Protein AF-A0A1H6D1M6-F1 (afdb_monomer_lite)

Secondary structure (DSSP, 8-state):
---SSPP----------SSSPP--SS-TTTTS----S------TTS--TTHHHHHHH-TTPPPHHHHHHHHHHH--TT-EEEES--TTSHHHHHHHHHT-EEEE--S-HHHHHHHHHHHHHHHSPPPB-TTT--BHHHHHHHHHHHHHHTPPPPPPS---SEEE--TTS--EEES--SHHHHHHHHHHHHHHHHHHHHHHHHHHHH-TT--BHHHHHHHHHHHTS-GGGPPPHHHHHHHHHHHHTS-HHHHHHHHHHHHHHTT----TT--PPBHHHHTT--

Sequence (282 aa):
MGSFYRSKHELVFVFKVGTAPHTNSFGLGDTGRYRTNVWDYAGISSIGSQRMDELTMHPTVKPTALVADAIKDCSKRGEIVLDIFGGSGTTLLASETCGRQARLLEYDPAYCDTIIARWEKLTGKHAVLAGTNARFEDVAEVMAEAERRGEPVPQPLPHPDDVIIEPGKRVRFTGPSNPEQAAEYETRCRFRDILIMQHVLDEKLLGEGASTGAMLAAWVLNNCLPQRMRLCETNILMRVLRHQSTSKRELLKLVHQAWRAVGIDKPRGWVFAPQTVVQKRL

Organism: NCBI:txid1036778

Foldseek 3Di:
DDDPDDDPDDDDDDDDDDDDDFQFQQPPDDRGDDDDNDDDDDALPDDDDVNPVVCVLDPGDDPLVVLLVVCNGGDDAAAEDEEADCQQNSNVLSCVVNNYHYDYHHDDVSSVVNNQVVNCVSPVDFDAQPPPRDTPVRLVVQQVVCVVVVHPRDDRADPFPDWDDDVPDDIDTHAGRGPVSVVVLVLLLLQLLLLLLLQLLQCVLVHPPQAFVSPVVSVVSLVVHGPVSHDDPVRSVVSNVVSNPPDNVVSLVVSQVSCVVSVHHDHRSDHGDGVVVVVVVD

Structure (mmCIF, N/CA/C/O backbone):
data_AF-A0A1H6D1M6-F1
#
_entry.id   AF-A0A1H6D1M6-F1
#
loop_
_atom_site.group_PDB
_atom_site.id
_atom_site.type_symbol
_atom_site.label_atom_id
_atom_site.label_alt_id
_atom_site.label_comp_id
_atom_site.label_asym_id
_atom_site.label_entity_id
_atom_site.label_seq_id
_atom_site.pdbx_PDB_ins_code
_atom_site.Cartn_x
_atom_site.Cartn_y
_atom_site.Cartn_z
_atom_site.occupancy
_atom_site.B_iso_or_equiv
_atom_site.auth_seq_id
_atom_site.auth_comp_id
_atom_site.auth_asym_id
_atom_site.auth_atom_id
_atom_site.pdbx_PDB_model_num
ATOM 1 N N . MET A 1 1 ? 22.032 0.218 28.746 1.00 44.75 1 MET A N 1
ATOM 2 C CA . MET A 1 1 ? 21.879 0.341 30.213 1.00 44.75 1 MET A CA 1
ATOM 3 C C . MET A 1 1 ? 20.401 0.198 30.537 1.00 44.75 1 MET A C 1
ATOM 5 O O . MET A 1 1 ? 19.614 0.894 29.912 1.00 44.75 1 MET A O 1
ATOM 9 N N . GLY A 1 2 ? 20.011 -0.731 31.413 1.00 65.00 2 GLY A N 1
ATOM 10 C CA . GLY A 1 2 ? 18.620 -0.848 31.875 1.00 65.00 2 GLY A CA 1
ATOM 11 C C . GLY A 1 2 ? 18.340 0.103 33.044 1.00 65.00 2 GLY A C 1
ATOM 12 O O . GLY A 1 2 ? 19.261 0.440 33.785 1.00 65.00 2 GLY A O 1
ATOM 13 N N . SER A 1 3 ? 17.092 0.547 33.201 1.00 73.44 3 SER A N 1
ATOM 14 C CA . SER A 1 3 ? 16.640 1.345 34.350 1.00 73.44 3 SER A CA 1
ATOM 15 C C . SER A 1 3 ? 16.561 0.511 35.636 1.00 73.44 3 SER A C 1
ATOM 17 O O . SER A 1 3 ? 16.387 -0.705 35.582 1.00 73.44 3 SER A O 1
ATOM 19 N N . PHE A 1 4 ? 16.645 1.173 36.800 1.00 84.06 4 PHE A N 1
ATOM 20 C CA . PHE A 1 4 ? 16.553 0.531 38.124 1.00 84.06 4 PHE A CA 1
ATOM 21 C C . PHE A 1 4 ? 15.208 -0.187 38.347 1.00 84.06 4 PHE A C 1
ATOM 23 O O . PHE A 1 4 ? 15.179 -1.313 38.838 1.00 84.06 4 PHE A O 1
ATOM 30 N N . TYR A 1 5 ? 14.097 0.423 37.919 1.00 86.06 5 TYR A N 1
ATOM 31 C CA . TYR A 1 5 ? 12.775 -0.209 37.906 1.00 86.06 5 TYR A CA 1
ATOM 32 C C . TYR A 1 5 ? 12.426 -0.732 36.513 1.00 86.06 5 TYR A C 1
ATOM 34 O O . TYR A 1 5 ? 12.715 -0.082 35.505 1.00 86.06 5 TYR A O 1
ATOM 42 N N . ARG A 1 6 ? 11.757 -1.888 36.455 1.00 82.12 6 ARG A N 1
ATOM 43 C CA . ARG A 1 6 ? 11.167 -2.405 35.214 1.00 82.12 6 ARG A CA 1
ATOM 44 C C . ARG A 1 6 ? 9.859 -1.673 34.929 1.00 82.12 6 ARG A C 1
ATOM 46 O O . ARG A 1 6 ? 9.018 -1.568 35.820 1.00 82.12 6 ARG A O 1
ATOM 53 N N . SER A 1 7 ? 9.672 -1.211 33.692 1.00 85.00 7 SER A N 1
ATOM 54 C CA . SER A 1 7 ? 8.369 -0.686 33.279 1.00 85.00 7 SER A CA 1
ATOM 55 C C . SER A 1 7 ? 7.320 -1.801 33.322 1.00 85.00 7 SER A C 1
ATOM 57 O O . SER A 1 7 ? 7.573 -2.913 32.856 1.00 85.00 7 SER A O 1
ATOM 59 N N . LYS A 1 8 ? 6.156 -1.500 33.903 1.00 87.12 8 LYS A N 1
ATOM 60 C CA . LYS A 1 8 ? 5.000 -2.409 34.013 1.00 87.12 8 LYS A CA 1
ATOM 61 C C . LYS A 1 8 ? 3.745 -1.826 33.349 1.00 87.12 8 LYS A C 1
ATOM 63 O O . LYS A 1 8 ? 2.664 -2.382 33.488 1.00 87.12 8 LYS A O 1
ATOM 68 N N . HIS A 1 9 ? 3.866 -0.683 32.684 1.00 88.12 9 HIS A N 1
ATOM 69 C CA . HIS A 1 9 ? 2.736 0.001 32.074 1.00 88.12 9 HIS A CA 1
ATOM 70 C C . HIS A 1 9 ? 3.118 0.556 30.708 1.00 88.12 9 HIS A C 1
ATOM 72 O O . HIS A 1 9 ? 4.282 0.845 30.426 1.00 88.12 9 HIS A O 1
ATOM 78 N N . GLU A 1 10 ? 2.095 0.739 29.889 1.00 89.94 10 GLU A N 1
ATOM 79 C CA . GLU A 1 10 ? 2.136 1.515 28.661 1.00 89.94 10 GLU A CA 1
ATOM 80 C C . GLU A 1 10 ? 0.964 2.496 28.694 1.00 89.94 10 GLU A C 1
ATOM 82 O O . GLU A 1 10 ? -0.072 2.215 29.300 1.00 89.94 10 GLU A O 1
ATOM 87 N N . LEU A 1 11 ? 1.135 3.660 28.072 1.00 92.81 11 LEU A N 1
ATOM 88 C CA . LEU A 1 11 ? 0.103 4.690 28.033 1.00 92.81 11 LEU A CA 1
ATOM 89 C C . LEU A 1 11 ? -0.722 4.562 26.753 1.00 92.81 11 LEU A C 1
ATOM 91 O O . LEU A 1 11 ? -0.174 4.365 25.669 1.00 92.81 11 LEU A O 1
ATOM 95 N N . VAL A 1 12 ? -2.037 4.734 26.882 1.00 91.56 12 VAL A N 1
ATOM 96 C CA . VAL A 1 12 ? -2.972 4.829 25.757 1.00 91.56 12 VAL A CA 1
ATOM 97 C C . VAL A 1 12 ? -3.644 6.192 25.821 1.00 91.56 12 VAL A C 1
ATOM 99 O O . VAL A 1 12 ? -4.278 6.534 26.818 1.00 91.56 12 VAL A O 1
ATOM 102 N N . PHE A 1 13 ? -3.508 6.973 24.753 1.00 92.69 13 PHE A N 1
ATOM 103 C CA . PHE A 1 13 ? -4.145 8.280 24.642 1.00 92.69 13 PHE A CA 1
ATOM 104 C C . PHE A 1 13 ? -5.449 8.157 23.854 1.00 92.69 13 PHE A C 1
ATOM 106 O O . PHE A 1 13 ? -5.461 7.633 22.741 1.00 92.69 13 PHE A O 1
ATOM 113 N N . VAL A 1 14 ? -6.548 8.647 24.430 1.00 90.06 14 VAL A N 1
ATOM 114 C CA . VAL A 1 14 ? -7.885 8.583 23.828 1.00 90.06 14 VAL A CA 1
ATOM 115 C C . VAL A 1 14 ? -8.321 9.987 23.434 1.00 90.06 14 VAL A C 1
ATOM 117 O O . VAL A 1 14 ? -8.446 10.867 24.284 1.00 90.06 14 VAL A O 1
ATOM 120 N N . PHE A 1 15 ? -8.577 10.188 22.144 1.00 90.88 15 PHE A N 1
ATOM 121 C CA . PHE A 1 15 ? -8.997 11.470 21.584 1.00 90.88 15 PHE A CA 1
ATOM 122 C C . PHE A 1 15 ? -10.365 11.357 20.919 1.00 90.88 15 PHE A C 1
ATOM 124 O O . PHE A 1 15 ? -10.761 10.292 20.443 1.00 90.88 15 PHE A O 1
ATOM 131 N N . LYS A 1 16 ? -11.078 12.483 20.846 1.00 89.94 16 LYS A N 1
ATOM 132 C CA . LYS A 1 16 ? -12.324 12.615 20.096 1.00 89.94 16 LYS A CA 1
ATOM 133 C C . LYS A 1 16 ? -12.183 13.731 19.068 1.00 89.94 16 LYS A C 1
ATOM 135 O O . LYS A 1 16 ? -11.740 14.828 19.393 1.00 89.94 16 LYS A O 1
ATOM 140 N N . VAL A 1 17 ? -12.648 13.461 17.853 1.00 90.31 17 VAL A N 1
ATOM 141 C CA . VAL A 1 17 ? -12.824 14.475 16.811 1.00 90.31 17 VAL A CA 1
ATOM 142 C C . VAL A 1 17 ? -14.266 14.997 16.831 1.00 90.31 17 VAL A C 1
ATOM 144 O O . VAL A 1 17 ? -15.221 14.219 16.915 1.00 90.31 17 VAL A O 1
ATOM 147 N N . GLY A 1 18 ? -14.425 16.320 16.740 1.00 91.44 18 GLY A N 1
ATOM 148 C CA . GLY A 1 18 ? -15.724 17.001 16.683 1.00 91.44 18 GLY A CA 1
ATOM 149 C C . GLY A 1 18 ? -16.396 17.222 18.045 1.00 91.44 18 GLY A C 1
ATOM 150 O O . GLY A 1 18 ? -15.854 16.884 19.093 1.00 91.44 18 GLY A O 1
ATOM 151 N N . THR A 1 19 ? -17.602 17.794 18.021 1.00 92.31 19 THR A N 1
ATOM 152 C CA . THR A 1 19 ? -18.310 18.308 19.214 1.00 92.31 19 THR A CA 1
ATOM 153 C C . THR A 1 19 ? -19.490 17.452 19.685 1.00 92.31 19 THR A C 1
ATOM 155 O O . THR A 1 19 ? -20.089 17.756 20.711 1.00 92.31 19 THR A O 1
ATOM 158 N N . ALA A 1 20 ? -19.844 16.381 18.964 1.00 89.75 20 ALA A N 1
ATOM 159 C CA . ALA A 1 20 ? -20.936 15.484 19.360 1.00 89.75 20 ALA A CA 1
ATOM 160 C C . ALA A 1 20 ? -20.672 14.824 20.735 1.00 89.75 20 ALA A C 1
ATOM 162 O O . ALA A 1 20 ? -19.521 14.740 21.152 1.00 89.75 20 ALA A O 1
ATOM 163 N N . PRO A 1 21 ? -21.671 14.266 21.434 1.00 86.94 21 PRO A N 1
ATOM 164 C CA . PRO A 1 21 ? -21.416 13.492 22.650 1.00 86.94 21 PRO A CA 1
ATOM 165 C C . PRO A 1 21 ? -20.418 12.339 22.431 1.00 86.94 21 PRO A C 1
ATOM 167 O O . PRO A 1 21 ? -20.202 11.874 21.303 1.00 86.94 21 PRO A O 1
ATOM 170 N N . HIS A 1 22 ? -19.767 11.886 23.503 1.00 84.88 22 HIS A N 1
ATOM 171 C CA . HIS A 1 22 ? -18.935 10.685 23.446 1.00 84.88 22 HIS A CA 1
ATOM 172 C C . HIS A 1 22 ? -19.814 9.454 23.231 1.00 84.88 22 HIS A C 1
ATOM 174 O O . HIS A 1 22 ? -20.842 9.295 23.890 1.00 84.88 22 HIS A O 1
ATOM 180 N N . THR A 1 23 ? -19.384 8.557 22.347 1.00 82.44 23 THR A N 1
ATOM 181 C CA . THR A 1 23 ? -19.923 7.199 22.335 1.00 82.44 23 THR A CA 1
ATOM 182 C C . THR A 1 23 ? -19.447 6.513 23.609 1.00 82.44 23 THR A C 1
ATOM 184 O O . THR A 1 23 ? -18.250 6.304 23.784 1.00 82.44 23 THR A O 1
ATOM 187 N N . ASN A 1 24 ? -20.380 6.204 24.503 1.00 77.88 24 ASN A N 1
ATOM 188 C CA . ASN A 1 24 ? -20.141 5.386 25.682 1.00 77.88 24 ASN A CA 1
ATOM 189 C C . ASN A 1 24 ? -21.124 4.219 25.634 1.00 77.88 24 ASN A C 1
ATOM 191 O O . ASN A 1 24 ? -22.326 4.399 25.821 1.00 77.88 24 ASN A O 1
ATOM 195 N N . SER A 1 25 ? -20.611 3.033 25.332 1.00 75.75 25 SER A N 1
ATOM 196 C CA . SER A 1 25 ? -21.414 1.814 25.212 1.00 75.75 25 SER A CA 1
ATOM 197 C C . SER A 1 25 ? -21.452 0.974 26.492 1.00 75.75 25 SER A C 1
ATOM 199 O O . SER A 1 25 ? -22.204 0.001 26.550 1.00 75.75 25 SER A O 1
ATOM 201 N N . PHE A 1 26 ? -20.630 1.303 27.493 1.00 70.19 26 PHE A N 1
ATOM 202 C CA . PHE A 1 26 ? -20.523 0.532 28.730 1.00 70.19 26 PHE A CA 1
ATOM 203 C C . PHE A 1 26 ? -21.374 1.101 29.862 1.00 70.19 26 PHE A C 1
ATOM 205 O O . PHE A 1 26 ? -21.613 0.362 30.807 1.00 70.19 26 PHE A O 1
ATOM 212 N N . GLY A 1 27 ? -21.842 2.353 29.762 1.00 60.41 27 GLY A N 1
ATOM 213 C CA . GLY A 1 27 ? -22.831 2.950 30.666 1.00 60.41 27 GLY A CA 1
ATOM 214 C C . GLY A 1 27 ? -22.389 2.929 32.129 1.00 60.41 27 GLY A C 1
ATOM 215 O O . GLY A 1 27 ? -22.849 2.096 32.899 1.00 60.41 27 GLY A O 1
ATOM 216 N N . LEU A 1 28 ? -21.476 3.824 32.518 1.00 56.06 28 LEU A N 1
ATOM 217 C CA . LEU A 1 28 ? -20.949 3.881 33.887 1.00 56.06 28 LEU A CA 1
ATOM 218 C C . LEU A 1 28 ? -22.104 4.072 34.902 1.00 56.06 28 LEU A C 1
ATOM 220 O O . LEU A 1 28 ? -22.778 5.099 34.850 1.00 56.06 28 LEU A O 1
ATOM 224 N N . GLY A 1 29 ? -22.343 3.097 35.790 1.00 60.56 29 GLY A N 1
ATOM 225 C CA . GLY A 1 29 ? -23.460 3.114 36.750 1.00 60.56 29 GLY A CA 1
ATOM 226 C C . GLY A 1 29 ? -24.224 1.784 36.834 1.00 60.56 29 GLY A C 1
ATOM 227 O O . GLY A 1 29 ? -23.618 0.734 37.029 1.00 60.56 29 GLY A O 1
ATOM 228 N N . ASP A 1 30 ? -25.551 1.842 36.682 1.00 51.62 30 ASP A N 1
ATOM 229 C CA . ASP A 1 30 ? -26.524 0.864 37.210 1.00 51.62 30 ASP A CA 1
ATOM 230 C C . ASP A 1 30 ? -26.449 -0.578 36.662 1.00 51.62 30 ASP A C 1
ATOM 232 O O . ASP A 1 30 ? -26.813 -1.517 37.365 1.00 51.62 30 ASP A O 1
ATOM 236 N N . THR A 1 31 ? -25.991 -0.791 35.422 1.00 56.56 31 THR A N 1
ATOM 237 C CA . THR A 1 31 ? -25.869 -2.135 34.790 1.00 56.56 31 THR A CA 1
ATOM 238 C C . THR A 1 31 ? -24.612 -2.287 33.924 1.00 56.56 31 THR A C 1
ATOM 240 O O . THR A 1 31 ? -24.451 -3.260 33.182 1.00 56.56 31 THR A O 1
ATOM 243 N N . GLY A 1 32 ? -23.723 -1.296 33.989 1.00 60.12 32 GLY A N 1
ATOM 244 C CA . GLY A 1 32 ? -22.581 -1.169 33.099 1.00 60.12 32 GLY A CA 1
ATOM 245 C C . GLY A 1 32 ? -21.370 -1.999 33.493 1.00 60.12 32 GLY A C 1
ATOM 246 O O . GLY A 1 32 ? -21.250 -2.492 34.613 1.00 60.12 32 GLY A O 1
ATOM 247 N N . ARG A 1 33 ? -20.407 -2.115 32.573 1.00 68.31 33 ARG A N 1
ATOM 248 C CA . ARG A 1 33 ? -19.104 -2.701 32.918 1.00 68.31 33 ARG A CA 1
ATOM 249 C C . ARG A 1 33 ? -18.315 -1.705 33.759 1.00 68.31 33 ARG A C 1
ATOM 251 O O . ARG A 1 33 ? -18.180 -0.543 33.378 1.00 68.31 33 ARG A O 1
ATOM 258 N N . TYR A 1 34 ? -17.739 -2.178 34.861 1.00 72.50 34 TYR A N 1
ATOM 259 C CA . TYR A 1 34 ? -16.778 -1.397 35.632 1.00 72.50 34 TYR A CA 1
ATOM 260 C C . TYR A 1 34 ? -15.539 -1.123 34.769 1.00 72.50 34 TYR A C 1
ATOM 262 O O . TYR A 1 34 ? -14.820 -2.046 34.381 1.00 72.50 34 TYR A O 1
ATOM 270 N N . ARG A 1 35 ? -15.318 0.148 34.425 1.00 82.44 35 ARG A N 1
ATOM 271 C CA . ARG A 1 35 ? -14.182 0.610 33.620 1.00 82.44 35 ARG A CA 1
ATOM 272 C C . ARG A 1 35 ? -13.519 1.789 34.317 1.00 82.44 35 ARG A C 1
ATOM 274 O O . ARG A 1 35 ? -14.191 2.722 34.746 1.00 82.44 35 ARG A O 1
ATOM 281 N N . THR A 1 36 ? -12.197 1.735 34.418 1.00 84.81 36 THR A N 1
ATOM 282 C CA . THR A 1 36 ? -11.355 2.789 34.995 1.00 84.81 36 THR A CA 1
ATOM 283 C C . THR A 1 36 ? -10.345 3.261 33.945 1.00 84.81 36 THR A C 1
ATOM 285 O O . THR A 1 36 ? -10.310 2.745 32.828 1.00 84.81 36 THR A O 1
ATOM 288 N N . ASN A 1 37 ? -9.518 4.249 34.282 1.00 88.94 37 ASN A N 1
ATOM 289 C CA . ASN A 1 37 ? -8.399 4.698 33.447 1.00 88.94 37 ASN A CA 1
ATOM 290 C C . ASN A 1 37 ? -7.115 3.863 33.640 1.00 88.94 37 ASN A C 1
ATOM 292 O O . ASN A 1 37 ? -6.087 4.199 33.060 1.00 88.94 37 ASN A O 1
ATOM 296 N N . VAL A 1 38 ? -7.166 2.790 34.440 1.00 91.12 38 VAL A N 1
ATOM 297 C CA . VAL A 1 38 ? -6.065 1.837 34.635 1.00 91.12 38 VAL A CA 1
ATOM 298 C C . VAL A 1 38 ? -6.554 0.458 34.216 1.00 91.12 38 VAL A C 1
ATOM 300 O O . VAL A 1 38 ? -7.473 -0.099 34.811 1.00 91.12 38 VAL A O 1
ATOM 303 N N . TRP A 1 39 ? -5.976 -0.071 33.144 1.00 88.19 39 TRP A N 1
ATOM 304 C CA . TRP A 1 39 ? -6.404 -1.327 32.535 1.00 88.19 39 TRP A CA 1
ATOM 305 C C . TRP A 1 39 ? -5.389 -2.425 32.826 1.00 88.19 39 TRP A C 1
ATOM 307 O O . TRP A 1 39 ? -4.314 -2.455 32.230 1.00 88.19 39 TRP A O 1
ATOM 317 N N . ASP A 1 40 ? -5.750 -3.347 33.715 1.00 88.12 40 ASP A N 1
ATOM 318 C CA . ASP A 1 40 ? -4.909 -4.491 34.055 1.00 88.12 40 ASP A CA 1
ATOM 319 C C . ASP A 1 40 ? -5.168 -5.661 33.099 1.00 88.12 40 ASP A C 1
ATOM 321 O O . ASP A 1 40 ? -6.149 -6.392 33.220 1.00 88.12 40 ASP A O 1
ATOM 325 N N . TYR A 1 41 ? -4.255 -5.849 32.145 1.00 84.56 41 TYR A N 1
ATOM 326 C CA . TYR A 1 41 ? -4.226 -7.009 31.254 1.00 84.56 41 TYR A CA 1
ATOM 327 C C . TYR A 1 41 ? -2.860 -7.687 31.339 1.00 84.56 41 TYR A C 1
ATOM 329 O O . TYR A 1 41 ? -1.824 -7.028 31.455 1.00 84.56 41 TYR A O 1
ATOM 337 N N . ALA A 1 42 ? -2.843 -9.017 31.259 1.00 75.56 42 ALA A N 1
ATOM 338 C CA . ALA A 1 42 ? -1.596 -9.763 31.192 1.00 75.56 42 ALA A CA 1
ATOM 339 C C . ALA A 1 42 ? -0.858 -9.426 29.885 1.00 75.56 42 ALA A C 1
ATOM 341 O O . ALA A 1 42 ? -1.405 -9.580 28.793 1.00 75.56 42 ALA A O 1
ATOM 342 N N . GLY A 1 43 ? 0.393 -8.973 29.988 1.00 64.00 43 GLY A N 1
ATOM 343 C CA . GLY A 1 43 ? 1.273 -8.860 28.825 1.00 64.00 43 GLY A CA 1
ATOM 344 C C . GLY A 1 43 ? 1.671 -10.246 28.308 1.00 64.00 43 GLY A C 1
ATOM 345 O O . GLY A 1 43 ? 1.697 -11.210 29.070 1.00 64.00 43 GLY A O 1
ATOM 346 N N . ILE A 1 44 ? 2.052 -10.357 27.036 1.00 56.53 44 ILE A N 1
ATOM 347 C CA . ILE A 1 44 ? 2.450 -11.640 26.411 1.00 56.53 44 ILE A CA 1
ATOM 348 C C . ILE A 1 44 ? 3.734 -12.233 27.015 1.00 56.53 44 ILE A C 1
ATOM 350 O O . ILE A 1 44 ? 4.010 -13.427 26.913 1.00 56.53 44 ILE A O 1
ATOM 354 N N . SER A 1 45 ? 4.511 -11.423 27.735 1.00 49.19 45 SER A N 1
ATOM 355 C CA . SER A 1 45 ? 5.651 -11.894 28.521 1.00 49.19 45 SER A CA 1
ATOM 356 C C . SER A 1 45 ? 5.258 -12.725 29.756 1.00 49.19 45 SER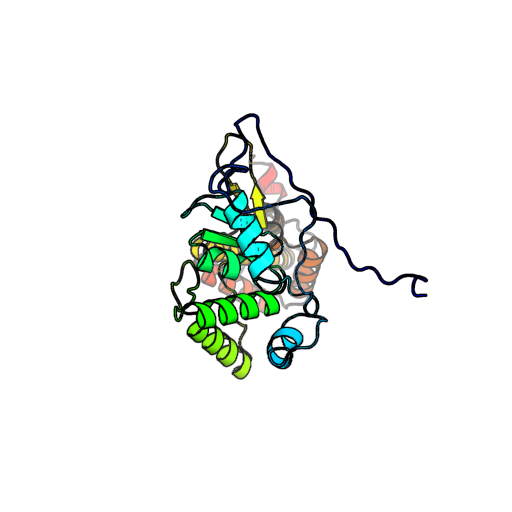 A C 1
ATOM 358 O O . SER A 1 45 ? 6.133 -13.389 30.319 1.00 49.19 45 SER A O 1
ATOM 360 N N . SER A 1 46 ? 3.975 -12.768 30.138 1.00 43.66 46 SER A N 1
ATOM 361 C CA . SER A 1 46 ? 3.437 -13.573 31.248 1.00 43.66 46 SER A CA 1
ATOM 362 C C . SER A 1 46 ? 3.375 -15.061 30.861 1.00 43.66 46 SER A C 1
ATOM 364 O O . SER A 1 46 ? 3.034 -15.413 29.738 1.00 43.66 46 SER A O 1
ATOM 366 N N . ILE A 1 47 ? 3.788 -15.956 31.756 1.00 39.94 47 ILE A N 1
ATOM 367 C CA . ILE A 1 47 ? 4.042 -17.381 31.474 1.00 39.94 47 ILE A CA 1
ATOM 368 C C . ILE A 1 47 ? 2.719 -18.146 31.239 1.00 39.94 47 ILE A C 1
ATOM 370 O O . ILE A 1 47 ? 1.885 -18.200 32.136 1.00 39.94 47 ILE A O 1
ATOM 374 N N . GLY A 1 48 ? 2.542 -18.761 30.059 1.00 46.97 48 GLY A N 1
ATOM 375 C CA . GLY A 1 48 ? 1.392 -19.611 29.706 1.00 46.97 48 GLY A CA 1
ATOM 376 C C . GLY A 1 48 ? 1.643 -20.438 28.432 1.00 46.97 48 GLY A C 1
ATOM 377 O O . GLY A 1 48 ? 2.416 -20.025 27.571 1.00 46.97 48 GLY A O 1
ATOM 378 N N . SER A 1 49 ? 1.033 -21.624 28.323 1.00 44.66 49 SER A N 1
ATOM 379 C CA . SER A 1 49 ? 1.347 -22.684 27.339 1.00 44.66 49 SER A CA 1
ATOM 380 C C . SER A 1 49 ? 0.973 -22.393 25.876 1.00 44.66 49 SER A C 1
ATOM 382 O O . SER A 1 49 ? 1.394 -23.133 24.994 1.00 44.66 49 SER A O 1
ATOM 384 N N . GLN A 1 50 ? 0.250 -21.305 25.594 1.00 50.75 50 GLN A N 1
ATOM 385 C CA . GLN A 1 50 ? -0.103 -20.856 24.232 1.00 50.75 50 GLN A CA 1
ATOM 386 C C . GLN A 1 50 ? 1.006 -20.009 23.559 1.00 50.75 50 GLN A C 1
ATOM 388 O O . GLN A 1 50 ? 0.840 -19.525 22.444 1.00 50.75 50 GLN A O 1
ATOM 393 N N . ARG A 1 51 ? 2.156 -19.844 24.236 1.00 50.06 51 ARG A N 1
ATOM 394 C CA . ARG A 1 51 ? 3.244 -18.908 23.896 1.00 50.06 51 ARG A CA 1
ATOM 395 C C . ARG A 1 51 ? 3.945 -19.143 22.561 1.00 50.06 51 ARG A C 1
ATOM 397 O O . ARG A 1 51 ? 4.378 -18.164 21.964 1.00 50.06 51 ARG A O 1
ATOM 404 N N . MET A 1 52 ? 4.196 -20.397 22.176 1.00 46.41 52 MET A N 1
ATOM 405 C CA . MET A 1 52 ? 5.220 -20.655 21.155 1.00 46.41 52 MET A CA 1
ATOM 406 C C . MET A 1 52 ? 4.782 -20.107 19.798 1.00 46.41 52 MET A C 1
ATOM 408 O O . MET A 1 52 ? 5.533 -19.343 19.208 1.00 46.41 52 MET A O 1
ATOM 412 N N . ASP A 1 53 ? 3.535 -20.376 19.404 1.00 52.78 53 ASP A N 1
ATOM 413 C CA . ASP A 1 53 ? 2.978 -19.929 18.126 1.00 52.78 53 ASP A CA 1
ATOM 414 C C . ASP A 1 53 ? 2.831 -18.395 18.062 1.00 52.78 53 ASP A C 1
ATOM 416 O O . ASP A 1 53 ? 3.191 -17.775 17.061 1.00 52.78 53 ASP A O 1
ATOM 420 N N . GLU A 1 54 ? 2.349 -17.753 19.136 1.00 49.38 54 GLU A N 1
ATOM 421 C CA . GLU A 1 54 ? 2.091 -16.302 19.172 1.00 49.38 54 GLU A CA 1
ATOM 422 C C . GLU A 1 54 ? 3.368 -15.448 19.222 1.00 49.38 54 GLU A C 1
ATOM 424 O O . GLU A 1 54 ? 3.402 -14.364 18.637 1.00 49.38 54 GLU A O 1
ATOM 429 N N . LEU A 1 55 ? 4.433 -15.935 19.872 1.00 49.69 55 LEU A N 1
ATOM 430 C CA . LEU A 1 55 ? 5.728 -15.243 19.934 1.00 49.69 55 LEU A CA 1
ATOM 431 C C . LEU A 1 55 ? 6.564 -15.403 18.669 1.00 49.69 55 LEU A C 1
ATOM 433 O O . LEU A 1 55 ? 7.320 -14.488 18.346 1.00 49.69 55 LEU A O 1
ATOM 437 N N . THR A 1 56 ? 6.442 -16.525 17.952 1.00 50.84 56 THR A N 1
ATOM 438 C CA . THR A 1 56 ? 7.105 -16.687 16.649 1.00 50.84 56 THR A CA 1
ATOM 439 C C . THR A 1 56 ? 6.537 -15.763 15.574 1.00 50.84 56 THR A C 1
ATOM 441 O O . THR A 1 56 ? 7.237 -15.484 14.609 1.00 50.84 56 THR A O 1
ATOM 444 N N . MET A 1 57 ? 5.305 -15.260 15.737 1.00 54.81 57 MET A N 1
ATOM 445 C CA . MET A 1 57 ? 4.624 -14.445 14.723 1.00 54.81 57 MET A CA 1
ATOM 446 C C . MET A 1 57 ? 4.898 -12.932 14.823 1.00 54.81 57 MET A C 1
ATOM 448 O O . MET A 1 57 ? 4.962 -12.276 13.790 1.00 54.81 57 MET A O 1
ATOM 452 N N . HIS A 1 58 ? 5.058 -12.344 16.019 1.00 46.78 58 HIS A N 1
ATOM 453 C CA . HIS A 1 58 ? 5.510 -10.947 16.168 1.00 46.78 58 HIS A CA 1
ATOM 454 C C . HIS A 1 58 ? 6.006 -10.663 17.602 1.00 46.78 58 HIS A C 1
ATOM 456 O O . HIS A 1 58 ? 5.322 -10.994 18.572 1.00 46.78 58 HIS A O 1
ATOM 462 N N . PRO A 1 59 ? 7.123 -9.936 17.789 1.00 45.06 59 PRO A N 1
ATOM 463 C CA . PRO A 1 59 ? 7.704 -9.663 19.112 1.00 45.06 59 PRO A CA 1
ATOM 464 C C . PRO A 1 59 ? 6.880 -8.764 20.066 1.00 45.06 59 PRO A C 1
ATOM 466 O O . PRO A 1 59 ? 7.266 -8.605 21.222 1.00 45.06 59 PRO A O 1
ATOM 469 N N . THR A 1 60 ? 5.757 -8.166 19.639 1.00 52.06 60 THR A N 1
ATOM 470 C CA . THR A 1 60 ? 4.994 -7.161 20.416 1.00 52.06 60 THR A CA 1
ATOM 471 C C . THR A 1 60 ? 3.484 -7.235 20.155 1.00 52.06 60 THR A C 1
ATOM 473 O O . THR A 1 60 ? 2.830 -6.212 19.940 1.00 52.06 60 THR A O 1
ATOM 476 N N . VAL A 1 61 ? 2.901 -8.436 20.129 1.00 58.72 61 VAL A N 1
ATOM 477 C CA . VAL A 1 61 ? 1.443 -8.572 19.967 1.00 58.72 61 VAL A CA 1
ATOM 478 C C . VAL A 1 61 ? 0.736 -7.927 21.177 1.00 58.72 61 VAL A C 1
ATOM 480 O O . VAL A 1 61 ? 1.133 -8.115 22.329 1.00 58.72 61 VAL A O 1
ATOM 483 N N . LYS A 1 62 ? -0.288 -7.102 20.938 1.00 69.38 62 LYS A N 1
ATOM 484 C CA . LYS A 1 62 ? -1.131 -6.573 22.022 1.00 69.38 62 LYS A CA 1
ATOM 485 C C . LYS A 1 62 ? -2.174 -7.631 22.394 1.00 69.38 62 LYS A C 1
ATOM 487 O O . LYS A 1 62 ? -2.662 -8.320 21.501 1.00 69.38 62 LYS A O 1
ATOM 492 N N . PRO A 1 63 ? -2.566 -7.768 23.672 1.00 80.31 63 PRO A N 1
ATOM 493 C CA . PRO A 1 63 ? -3.630 -8.697 24.039 1.00 80.31 63 PRO A CA 1
ATOM 494 C C . PRO A 1 63 ? -4.926 -8.370 23.280 1.00 80.31 63 PRO A C 1
ATOM 496 O O . PRO A 1 63 ? -5.473 -7.276 23.425 1.00 80.31 63 PRO A O 1
ATOM 499 N N . THR A 1 64 ? -5.449 -9.312 22.489 1.00 86.50 64 THR A N 1
ATOM 500 C CA . THR A 1 64 ? -6.653 -9.087 21.664 1.00 86.50 64 THR A CA 1
ATOM 501 C C . THR A 1 64 ? -7.867 -8.697 22.508 1.00 86.50 64 THR A C 1
ATOM 503 O O . THR A 1 64 ? -8.661 -7.862 22.085 1.00 86.50 64 THR A O 1
ATOM 506 N N . ALA A 1 65 ? -7.979 -9.227 23.731 1.00 87.25 65 ALA A N 1
ATOM 507 C CA . ALA A 1 65 ? -9.038 -8.866 24.674 1.00 87.25 65 ALA A CA 1
ATOM 508 C C . ALA A 1 65 ? -9.008 -7.378 25.073 1.00 87.25 65 ALA A C 1
ATOM 510 O O . ALA A 1 65 ? -10.060 -6.743 25.107 1.00 87.25 65 ALA A O 1
ATOM 511 N N . LEU A 1 66 ? -7.817 -6.806 25.299 1.00 90.38 66 LEU A N 1
ATOM 512 C CA . LEU A 1 66 ? -7.657 -5.380 25.612 1.00 90.38 66 LEU A CA 1
ATOM 513 C C . LEU A 1 66 ? -8.183 -4.517 24.464 1.00 90.38 66 LEU A C 1
ATOM 515 O O . LEU A 1 66 ? -8.964 -3.591 24.683 1.00 90.38 66 LEU A O 1
ATOM 519 N N . VAL A 1 67 ? -7.790 -4.848 23.232 1.00 92.69 67 VAL A N 1
ATOM 520 C CA . VAL A 1 67 ? -8.214 -4.108 22.035 1.00 92.69 67 VAL A CA 1
ATOM 521 C C . VAL A 1 67 ? -9.716 -4.282 21.791 1.00 92.69 67 VAL A C 1
ATOM 523 O O . VAL A 1 67 ? -10.409 -3.317 21.479 1.00 92.69 67 VAL A O 1
ATOM 526 N N . ALA A 1 68 ? -10.251 -5.486 21.999 1.00 91.94 68 ALA A N 1
ATOM 527 C CA . ALA A 1 68 ? -11.677 -5.772 21.878 1.00 91.94 68 ALA A CA 1
ATOM 528 C C . ALA A 1 68 ? -12.516 -4.960 22.874 1.00 91.94 68 ALA A C 1
ATOM 530 O O . ALA A 1 68 ? -13.567 -4.430 22.508 1.00 91.94 68 ALA A O 1
ATOM 531 N N . ASP A 1 69 ? -12.071 -4.846 24.126 1.00 90.06 69 ASP A N 1
ATOM 532 C CA . ASP A 1 69 ? -12.746 -4.026 25.132 1.00 90.06 69 ASP A CA 1
ATOM 533 C C . ASP A 1 69 ? -12.694 -2.540 24.774 1.00 90.06 69 ASP A C 1
ATOM 535 O O . ASP A 1 69 ? -13.742 -1.898 24.767 1.00 90.06 69 ASP A O 1
ATOM 539 N N . ALA A 1 70 ? -11.537 -2.032 24.343 1.00 92.06 70 ALA A N 1
ATOM 540 C CA . ALA A 1 70 ? -11.407 -0.655 23.868 1.00 92.06 70 ALA A CA 1
ATOM 541 C C . ALA A 1 70 ? -12.345 -0.348 22.684 1.00 92.06 70 ALA A C 1
ATOM 543 O O . ALA A 1 70 ? -13.059 0.653 22.708 1.00 92.06 70 ALA A O 1
ATOM 544 N N . ILE A 1 71 ? -12.408 -1.232 21.679 1.00 93.50 71 ILE A N 1
ATOM 545 C CA . ILE A 1 71 ? -13.332 -1.105 20.538 1.00 93.50 71 ILE A CA 1
ATOM 546 C C . ILE A 1 71 ? -14.779 -1.103 21.022 1.00 93.50 71 ILE A C 1
ATOM 548 O O . ILE A 1 71 ? -15.585 -0.287 20.568 1.00 93.50 71 ILE A O 1
ATOM 552 N N . LYS A 1 72 ? -15.136 -2.023 21.926 1.00 90.25 72 LYS A N 1
ATOM 553 C CA . LYS A 1 72 ? -16.497 -2.104 22.459 1.00 90.25 72 LYS A CA 1
ATOM 554 C C . LYS A 1 72 ? -16.879 -0.799 23.136 1.00 90.25 72 LYS A C 1
ATOM 556 O O . LYS A 1 72 ? -17.995 -0.369 22.877 1.00 90.25 72 LYS A O 1
ATOM 561 N N . ASP A 1 73 ? -15.991 -0.178 23.909 1.00 89.44 73 ASP A N 1
ATOM 562 C CA . ASP A 1 73 ? -16.266 1.028 24.701 1.00 89.44 73 ASP A CA 1
ATOM 563 C C . ASP A 1 73 ? -16.664 2.249 23.849 1.00 89.44 73 ASP A C 1
ATOM 565 O O . ASP A 1 73 ? -17.529 3.026 24.261 1.00 89.44 73 ASP A O 1
ATOM 569 N N . CYS A 1 74 ? -16.077 2.400 22.655 1.00 89.12 74 CYS A N 1
ATOM 570 C CA . CYS A 1 74 ? -16.201 3.613 21.836 1.00 89.12 74 CYS A CA 1
ATOM 571 C C . CYS A 1 74 ? -16.864 3.427 20.458 1.00 89.12 74 CYS A C 1
ATOM 573 O O . CYS A 1 74 ? -16.991 4.404 19.720 1.00 89.12 74 CYS A O 1
ATOM 575 N N . SER A 1 75 ? -17.324 2.219 20.112 1.00 92.06 75 SER A N 1
ATOM 576 C CA . SER A 1 75 ? -17.993 1.930 18.829 1.00 92.06 75 SER A CA 1
ATOM 577 C C . SER A 1 75 ? -19.247 1.070 18.992 1.00 92.06 75 SER A C 1
ATOM 579 O O . SER A 1 75 ? -19.439 0.398 20.010 1.00 92.06 75 SER A O 1
ATOM 581 N N . LYS A 1 76 ? -20.086 1.016 17.959 1.00 91.62 76 LYS A N 1
ATOM 582 C CA . LYS A 1 76 ? -21.259 0.135 17.844 1.00 91.62 76 LYS A CA 1
ATOM 583 C C . LYS A 1 76 ? -20.995 -1.016 16.870 1.00 91.62 76 LYS A C 1
ATOM 585 O O . LYS A 1 76 ? -20.049 -1.000 16.089 1.00 91.62 76 LYS A O 1
ATOM 590 N N . ARG A 1 77 ? -21.829 -2.061 16.931 1.00 93.31 77 ARG A N 1
ATOM 591 C CA . ARG A 1 77 ? -21.771 -3.168 15.957 1.00 93.31 77 ARG A CA 1
ATOM 592 C C . ARG A 1 77 ? -21.948 -2.631 14.535 1.00 93.31 77 ARG A C 1
ATOM 594 O O . ARG A 1 77 ? -22.760 -1.739 14.317 1.00 93.31 77 ARG A O 1
ATOM 601 N N . GLY A 1 78 ? -21.200 -3.197 13.593 1.00 95.12 78 GLY A N 1
ATOM 602 C CA . GLY A 1 78 ? -21.200 -2.791 12.187 1.00 95.12 78 GLY A CA 1
ATOM 603 C C . GLY A 1 78 ? -20.408 -1.516 11.875 1.00 95.12 78 GLY A C 1
ATOM 604 O O . GLY A 1 78 ? -20.174 -1.252 10.701 1.00 95.12 78 GLY A O 1
ATOM 605 N N . GLU A 1 79 ? -19.960 -0.749 12.876 1.00 95.62 79 GLU A N 1
ATOM 606 C CA . GLU A 1 79 ? -19.109 0.422 12.635 1.00 95.62 79 GLU A CA 1
ATOM 607 C C . GLU A 1 79 ? -17.691 0.021 12.208 1.00 95.62 79 GLU A C 1
ATOM 609 O O . GLU A 1 79 ? -17.238 -1.110 12.430 1.00 95.62 79 GLU A O 1
ATOM 614 N N . ILE A 1 80 ? -16.998 0.973 11.579 1.00 96.69 80 ILE A N 1
ATOM 615 C CA . ILE A 1 80 ? -15.655 0.786 11.034 1.00 96.69 80 ILE A CA 1
ATOM 616 C C . ILE A 1 80 ? -14.601 1.117 12.095 1.00 96.69 80 ILE A C 1
ATOM 618 O O . ILE A 1 80 ? -14.639 2.186 12.700 1.00 96.69 80 ILE A O 1
ATOM 622 N N . VAL A 1 81 ? -13.621 0.229 12.253 1.00 97.00 81 VAL A N 1
ATOM 623 C CA . VAL A 1 81 ? -12.396 0.444 13.029 1.00 97.00 81 VAL A CA 1
ATOM 624 C C . VAL A 1 81 ? -11.230 0.554 12.049 1.00 97.00 81 VAL A C 1
ATOM 626 O O . VAL A 1 81 ? -10.951 -0.386 11.307 1.00 97.00 81 VAL A O 1
ATOM 629 N N . LEU A 1 82 ? -10.571 1.712 12.016 1.00 96.75 82 LEU A N 1
ATOM 630 C CA . LEU A 1 82 ? -9.390 1.950 11.185 1.00 96.75 82 LEU A CA 1
ATOM 631 C C . LEU A 1 82 ? -8.124 1.735 12.014 1.00 96.75 82 LEU A C 1
ATOM 633 O O . LEU A 1 82 ? -7.991 2.317 13.089 1.00 96.75 82 LEU A O 1
ATOM 637 N N . ASP A 1 83 ? -7.190 0.960 11.478 1.00 95.69 83 ASP A N 1
ATOM 638 C CA . ASP A 1 83 ? -5.858 0.771 12.039 1.00 95.69 83 ASP A CA 1
ATOM 639 C C . ASP A 1 83 ? -4.815 0.978 10.942 1.00 95.69 83 ASP A C 1
ATOM 641 O O . ASP A 1 83 ? -4.772 0.245 9.959 1.00 95.69 83 ASP A O 1
ATOM 645 N N . ILE A 1 84 ? -4.003 2.020 11.083 1.00 95.44 84 ILE A N 1
ATOM 646 C CA . ILE A 1 84 ? -2.991 2.383 10.084 1.00 95.44 84 ILE A CA 1
ATOM 647 C C . ILE A 1 84 ? -1.623 1.732 10.355 1.00 95.44 84 ILE A C 1
ATOM 649 O O . ILE A 1 84 ? -0.672 2.010 9.630 1.00 95.44 84 ILE A O 1
ATOM 653 N N . PHE A 1 85 ? -1.534 0.891 11.391 1.00 94.00 85 PHE A N 1
ATOM 654 C CA . PHE A 1 85 ? -0.347 0.132 11.784 1.00 94.00 85 PHE A CA 1
ATOM 655 C C . PHE A 1 85 ? -0.759 -1.303 12.142 1.00 94.00 85 PHE A C 1
ATOM 657 O O . PHE A 1 85 ? -0.683 -1.720 13.300 1.00 94.00 85 PHE A O 1
ATOM 664 N N . GLY A 1 86 ? -1.238 -2.048 11.141 1.00 91.88 86 GLY A N 1
ATOM 665 C CA . GLY A 1 86 ? -1.891 -3.343 11.331 1.00 91.88 86 GLY A CA 1
ATOM 666 C C . GLY A 1 86 ? -1.055 -4.368 12.105 1.00 91.88 86 GLY A C 1
ATOM 667 O O . GLY A 1 86 ? -1.610 -5.143 12.895 1.00 91.88 86 GLY A O 1
ATOM 668 N N . GLY A 1 87 ? 0.266 -4.365 11.915 1.00 90.81 87 GLY A N 1
ATOM 669 C CA . GLY A 1 87 ? 1.229 -5.237 12.576 1.00 90.81 87 GLY A CA 1
ATOM 670 C C . GLY A 1 87 ? 0.793 -6.696 12.518 1.00 90.81 87 GLY A C 1
ATOM 671 O O . GLY A 1 87 ? 0.526 -7.260 11.469 1.00 90.81 87 GLY A O 1
ATOM 672 N N . SER A 1 88 ? 0.638 -7.324 13.680 1.00 89.56 88 SER A N 1
ATOM 673 C CA . SER A 1 88 ? 0.195 -8.724 13.760 1.00 89.56 88 SER A CA 1
ATOM 674 C C . SER A 1 88 ? -1.310 -8.958 13.519 1.00 89.56 88 SER A C 1
ATOM 676 O O . SER A 1 88 ? -1.775 -10.089 13.666 1.00 89.56 88 SER A O 1
ATOM 678 N N . GLY A 1 89 ? -2.102 -7.919 13.238 1.00 93.44 89 GLY A N 1
ATOM 679 C CA . GLY A 1 89 ? -3.541 -8.028 12.956 1.00 93.44 89 GLY A CA 1
ATOM 680 C C . GLY A 1 89 ? -4.447 -8.031 14.179 1.00 93.44 89 GLY A C 1
ATOM 681 O O . GLY A 1 89 ? -5.617 -8.400 14.085 1.00 93.44 89 GLY A O 1
ATOM 682 N N . THR A 1 90 ? -3.942 -7.613 15.343 1.00 94.00 90 THR A N 1
ATOM 683 C CA . THR A 1 90 ? -4.707 -7.664 16.603 1.00 94.00 90 THR A CA 1
ATOM 684 C C . THR A 1 90 ? -6.037 -6.909 16.497 1.00 94.00 90 THR A C 1
ATOM 686 O O . THR A 1 90 ? -7.062 -7.415 16.956 1.00 94.00 90 THR A O 1
ATOM 689 N N . THR A 1 91 ? -6.047 -5.741 15.849 1.00 95.88 91 THR A N 1
ATOM 690 C CA . THR A 1 91 ? -7.258 -4.930 15.665 1.00 95.88 91 THR A CA 1
ATOM 691 C C . THR A 1 91 ? -8.284 -5.602 14.756 1.00 95.88 91 THR A C 1
ATOM 693 O O . THR A 1 91 ? -9.480 -5.530 15.043 1.00 95.88 91 THR A O 1
ATOM 696 N N . LEU A 1 92 ? -7.846 -6.302 13.703 1.00 96.81 92 LEU A N 1
ATOM 697 C CA . LEU A 1 92 ? -8.732 -7.061 12.815 1.00 96.81 92 LEU A CA 1
ATOM 698 C C . LEU A 1 92 ? -9.445 -8.178 13.583 1.00 96.81 92 LEU A C 1
ATOM 700 O O . LEU A 1 92 ? -10.673 -8.244 13.578 1.00 96.81 92 LEU A O 1
ATOM 704 N N . LEU A 1 93 ? -8.687 -8.998 14.313 1.00 95.38 93 LEU A N 1
ATOM 705 C CA . LEU A 1 93 ? -9.229 -10.100 15.113 1.00 95.38 93 LEU A CA 1
ATOM 706 C C . LEU A 1 93 ? -10.172 -9.587 16.222 1.00 95.38 93 LEU A C 1
ATOM 708 O O . LEU A 1 93 ? -11.261 -10.129 16.433 1.00 95.38 93 LEU A O 1
ATOM 712 N N . ALA A 1 94 ? -9.785 -8.513 16.915 1.00 95.38 94 ALA A N 1
ATOM 713 C CA . ALA A 1 94 ? -10.608 -7.881 17.947 1.00 95.38 94 ALA A CA 1
ATOM 714 C C . ALA A 1 94 ? -11.905 -7.281 17.377 1.00 95.38 94 ALA A C 1
ATOM 716 O O . ALA A 1 94 ? -12.960 -7.355 18.006 1.00 95.38 94 ALA A O 1
ATOM 717 N N . SER A 1 95 ? -11.850 -6.700 16.179 1.00 96.75 95 SER A N 1
ATOM 718 C CA . SER A 1 95 ? -13.028 -6.144 15.510 1.00 96.75 95 SER A CA 1
ATOM 719 C C . SER A 1 95 ? -13.983 -7.242 15.050 1.00 96.75 95 SER A C 1
ATOM 721 O O . SER A 1 95 ? -15.180 -7.130 15.315 1.00 96.75 95 SER A O 1
ATOM 723 N N . GLU A 1 96 ? -13.470 -8.317 14.441 1.00 95.50 96 GLU A N 1
ATOM 724 C CA . GLU A 1 96 ? -14.270 -9.459 13.973 1.00 95.50 96 GLU A CA 1
ATOM 725 C C . GLU A 1 96 ? -15.047 -10.092 15.140 1.00 95.50 96 GLU A C 1
ATOM 727 O O . GLU A 1 96 ? -16.271 -10.216 15.085 1.00 95.50 96 GLU A O 1
ATOM 732 N N . THR A 1 97 ? -14.365 -10.387 16.253 1.00 92.50 97 THR A N 1
ATOM 733 C CA . THR A 1 97 ? -14.993 -10.956 17.465 1.00 92.50 97 THR A CA 1
ATOM 734 C C . THR A 1 97 ? -16.017 -10.017 18.109 1.00 92.50 97 THR A C 1
ATOM 736 O O . THR A 1 97 ? -17.020 -10.459 18.674 1.00 92.50 97 THR A O 1
ATOM 739 N N . CYS A 1 98 ? -15.820 -8.704 17.980 1.00 92.75 98 CYS A N 1
ATOM 740 C CA . CYS A 1 98 ? -16.769 -7.693 18.436 1.00 92.75 98 CYS A CA 1
ATOM 741 C C . CYS A 1 98 ? -17.890 -7.400 17.420 1.00 92.75 98 CYS A C 1
ATOM 743 O O . CYS A 1 98 ? -18.819 -6.657 17.746 1.00 92.75 98 CYS A O 1
ATOM 745 N N . GLY A 1 99 ? -17.851 -7.945 16.203 1.00 95.12 99 GLY A N 1
ATOM 746 C CA . GLY A 1 99 ? -18.794 -7.622 15.129 1.00 95.12 99 GLY A CA 1
ATOM 747 C C . GLY A 1 99 ? -18.695 -6.172 14.640 1.00 95.12 99 GLY A C 1
ATOM 748 O O . GLY A 1 99 ? -19.724 -5.519 14.449 1.00 95.12 99 GLY A O 1
ATOM 749 N N . ARG A 1 100 ? -17.471 -5.650 14.517 1.00 96.94 100 ARG A N 1
ATOM 750 C CA . ARG A 1 100 ? -17.119 -4.394 13.830 1.00 96.94 100 ARG A CA 1
ATOM 751 C C . ARG A 1 100 ? -16.412 -4.725 12.516 1.00 96.94 100 ARG A C 1
ATOM 753 O O . ARG A 1 100 ? -15.892 -5.824 12.354 1.00 96.94 100 ARG A O 1
ATOM 760 N N . GLN A 1 101 ? -16.376 -3.773 11.590 1.00 96.88 101 GLN A N 1
ATOM 761 C CA . GLN A 1 101 ? -15.625 -3.908 10.343 1.00 96.88 101 GLN A CA 1
ATOM 762 C C . GLN A 1 101 ? -14.246 -3.271 10.509 1.00 96.88 101 GLN A C 1
ATOM 764 O O . GLN A 1 101 ? -14.158 -2.063 10.706 1.00 96.88 101 GLN A O 1
ATOM 769 N N . ALA A 1 102 ? -13.166 -4.042 10.419 1.00 96.94 102 ALA A N 1
ATOM 770 C CA . ALA A 1 102 ? -11.826 -3.462 10.461 1.00 96.94 102 ALA A CA 1
ATOM 771 C C . ALA A 1 102 ? -11.338 -3.059 9.064 1.00 96.94 102 ALA A C 1
ATOM 773 O O . ALA A 1 102 ? -11.634 -3.727 8.074 1.00 96.94 102 ALA A O 1
ATOM 774 N N . ARG A 1 103 ? -10.557 -1.981 8.993 1.00 96.56 103 ARG A N 1
ATOM 775 C CA . ARG A 1 103 ? -9.773 -1.586 7.817 1.00 96.56 103 ARG A CA 1
ATOM 776 C C . ARG A 1 103 ? -8.344 -1.357 8.274 1.00 96.56 103 ARG A C 1
ATOM 778 O O . ARG A 1 103 ? -8.122 -0.496 9.121 1.00 96.56 103 ARG A O 1
ATOM 785 N N . LEU A 1 104 ? -7.415 -2.156 7.761 1.00 95.88 104 LEU A N 1
ATOM 786 C CA . LEU A 1 104 ? -6.015 -2.130 8.174 1.00 95.88 104 LEU A CA 1
ATOM 787 C C . LEU A 1 104 ? -5.133 -1.590 7.047 1.00 95.88 104 LEU A C 1
ATOM 789 O O . LEU A 1 104 ? -5.400 -1.859 5.876 1.00 95.88 104 LEU A O 1
ATOM 793 N N . LEU A 1 105 ? -4.078 -0.868 7.419 1.00 94.44 105 LEU A N 1
ATOM 794 C CA . LEU A 1 105 ? -2.912 -0.611 6.578 1.00 94.44 105 LEU A CA 1
ATOM 795 C C . LEU A 1 105 ? -1.694 -1.250 7.243 1.00 94.44 105 LEU A C 1
ATOM 797 O O . LEU A 1 105 ? -1.492 -1.093 8.446 1.00 94.44 105 LEU A O 1
ATOM 801 N N . GLU A 1 106 ? -0.898 -1.960 6.456 1.00 92.88 106 GLU A N 1
ATOM 802 C CA . GLU A 1 106 ? 0.363 -2.553 6.886 1.00 92.88 106 GLU A CA 1
ATOM 803 C C . GLU A 1 106 ? 1.377 -2.415 5.749 1.00 92.88 106 GLU A C 1
ATOM 805 O O . GLU A 1 106 ? 1.032 -2.564 4.576 1.00 92.88 106 GLU A O 1
ATOM 810 N N . TYR A 1 107 ? 2.603 -2.041 6.104 1.00 88.06 107 TYR A N 1
ATOM 811 C CA . TYR A 1 107 ? 3.673 -1.775 5.152 1.00 88.06 107 TYR A CA 1
ATOM 812 C C . TYR A 1 107 ? 4.481 -3.037 4.842 1.00 88.06 107 TYR A C 1
ATOM 814 O O . TYR A 1 107 ? 4.898 -3.218 3.700 1.00 88.06 107 TYR A O 1
ATOM 822 N N . ASP A 1 108 ? 4.710 -3.894 5.840 1.00 86.19 108 ASP A N 1
ATOM 823 C CA . ASP A 1 108 ? 5.490 -5.118 5.683 1.00 86.19 108 ASP A CA 1
ATOM 824 C C . ASP A 1 108 ? 4.625 -6.248 5.088 1.00 86.19 108 ASP A C 1
ATOM 826 O O . ASP A 1 108 ? 3.673 -6.702 5.737 1.00 86.19 108 ASP A O 1
ATOM 830 N N . PRO A 1 109 ? 4.951 -6.756 3.882 1.00 88.56 109 PRO A N 1
ATOM 831 C CA . PRO A 1 109 ? 4.205 -7.847 3.262 1.00 88.56 109 PRO A CA 1
ATOM 832 C C . PRO A 1 109 ? 4.117 -9.109 4.131 1.00 88.56 109 PRO A C 1
ATOM 834 O O . PRO A 1 109 ? 3.074 -9.756 4.154 1.00 88.56 109 PRO A O 1
ATOM 837 N N . ALA A 1 110 ? 5.157 -9.432 4.908 1.00 87.69 110 ALA A N 1
ATOM 838 C CA . ALA A 1 110 ? 5.141 -10.615 5.768 1.00 87.69 110 ALA A CA 1
ATOM 839 C C . ALA A 1 110 ? 4.120 -10.478 6.911 1.00 87.69 110 ALA A C 1
ATOM 841 O O . ALA A 1 110 ? 3.492 -11.457 7.337 1.00 87.69 110 ALA A O 1
ATOM 842 N N . TYR A 1 111 ? 3.907 -9.252 7.399 1.00 90.25 111 TYR A N 1
ATOM 843 C CA . TYR A 1 111 ? 2.844 -8.984 8.359 1.00 90.25 111 TYR A CA 1
ATOM 844 C C . TYR A 1 111 ? 1.464 -8.993 7.704 1.00 90.25 111 TYR A C 1
ATOM 846 O O . TYR A 1 111 ? 0.544 -9.533 8.314 1.00 90.25 111 TYR A O 1
ATOM 854 N N . CYS A 1 112 ? 1.310 -8.521 6.463 1.00 92.94 112 CYS A N 1
ATOM 855 C CA . CYS A 1 112 ? 0.063 -8.695 5.704 1.00 92.94 112 CYS A CA 1
ATOM 856 C C . CYS A 1 112 ? -0.353 -10.174 5.616 1.00 92.94 112 CYS A C 1
ATOM 858 O O . CYS A 1 112 ? -1.490 -10.508 5.958 1.00 92.94 112 CYS A O 1
ATOM 860 N N . ASP A 1 113 ? 0.576 -11.062 5.256 1.00 92.25 113 ASP A N 1
ATOM 861 C CA . ASP A 1 113 ? 0.328 -12.507 5.182 1.00 92.25 113 ASP A CA 1
ATOM 862 C C . ASP A 1 113 ? -0.053 -13.083 6.554 1.00 92.25 113 ASP A C 1
ATOM 864 O O . ASP A 1 113 ? -1.015 -13.844 6.689 1.00 92.25 113 ASP A O 1
ATOM 868 N N . THR A 1 114 ? 0.650 -12.655 7.608 1.00 91.81 114 THR A N 1
ATOM 869 C CA . THR A 1 114 ? 0.357 -13.052 8.994 1.00 91.81 114 THR A CA 1
ATOM 870 C C . THR A 1 114 ? -1.047 -12.615 9.423 1.00 91.81 114 THR A C 1
ATOM 872 O O . THR A 1 114 ? -1.776 -13.392 10.046 1.00 91.81 114 THR A O 1
ATOM 875 N N . ILE A 1 115 ? -1.451 -11.382 9.102 1.00 95.12 115 ILE A N 1
ATOM 876 C CA . ILE A 1 115 ? -2.785 -10.844 9.397 1.00 95.12 115 ILE A CA 1
ATOM 877 C C . ILE A 1 115 ? -3.858 -11.714 8.734 1.00 95.12 115 ILE A C 1
ATOM 879 O O . ILE A 1 115 ? -4.816 -12.112 9.405 1.00 95.12 115 ILE A O 1
ATOM 883 N N . ILE A 1 116 ? -3.686 -12.014 7.442 1.00 95.56 116 ILE A N 1
ATOM 884 C CA . ILE A 1 116 ? -4.628 -12.812 6.651 1.00 95.56 116 ILE A CA 1
ATOM 885 C C . ILE A 1 116 ? -4.758 -14.214 7.248 1.00 95.56 116 ILE A C 1
ATOM 887 O O . ILE A 1 116 ? -5.855 -14.593 7.659 1.00 95.56 116 ILE A O 1
ATOM 891 N N . ALA A 1 117 ? -3.643 -14.929 7.417 1.00 93.62 117 ALA A N 1
ATOM 892 C CA . ALA A 1 117 ? -3.641 -16.293 7.942 1.00 93.62 117 ALA A CA 1
ATOM 893 C C . ALA A 1 117 ? -4.295 -16.387 9.333 1.00 93.62 117 ALA A C 1
ATOM 895 O O . ALA A 1 117 ? -5.056 -17.314 9.629 1.00 93.62 117 ALA A O 1
ATOM 896 N N . ARG A 1 118 ? -4.045 -15.403 10.210 1.00 93.75 118 ARG A N 1
ATOM 897 C CA . ARG A 1 118 ? -4.676 -15.343 11.538 1.00 93.75 118 ARG A CA 1
ATOM 898 C C . ARG A 1 118 ? -6.182 -15.110 11.459 1.00 93.75 118 ARG A C 1
ATOM 900 O O . ARG A 1 118 ? -6.922 -15.703 12.246 1.00 93.75 118 ARG A O 1
ATOM 907 N N . TRP A 1 119 ? -6.638 -14.245 10.557 1.00 96.44 119 TRP A N 1
ATOM 908 C CA . TRP A 1 119 ? -8.061 -13.968 10.375 1.00 96.44 119 TRP A CA 1
ATOM 909 C C . TRP A 1 119 ? -8.805 -15.157 9.757 1.00 96.44 119 TRP A C 1
ATOM 911 O O . TRP A 1 119 ? -9.876 -15.518 10.250 1.00 96.44 119 TRP A O 1
ATOM 921 N N . GLU A 1 120 ? -8.229 -15.818 8.752 1.00 96.31 120 GLU A N 1
ATOM 922 C CA . GLU A 1 120 ? -8.793 -17.038 8.160 1.00 96.31 120 GLU A CA 1
ATOM 923 C C . GLU A 1 120 ? -8.899 -18.151 9.206 1.00 96.31 120 GLU A C 1
ATOM 925 O O . GLU A 1 120 ? -9.967 -18.733 9.387 1.00 96.31 120 GLU A O 1
ATOM 930 N N . LYS A 1 121 ? -7.843 -18.367 10.005 1.00 94.44 121 LYS A N 1
ATOM 931 C CA . LYS A 1 121 ? -7.856 -19.333 11.116 1.00 94.44 121 LYS A CA 1
ATOM 932 C C . LYS A 1 121 ? -8.933 -19.022 12.159 1.00 94.44 121 LYS A C 1
ATOM 934 O O . LYS A 1 121 ? -9.566 -19.941 12.673 1.00 94.44 121 LYS A O 1
ATOM 939 N N . LEU A 1 122 ? -9.128 -17.747 12.503 1.00 92.81 122 LEU A N 1
ATOM 940 C CA . LEU A 1 122 ? -10.137 -17.330 13.482 1.00 92.81 122 LEU A CA 1
ATOM 941 C C . LEU A 1 122 ? -11.567 -17.531 12.959 1.00 92.81 122 LEU A C 1
ATOM 943 O O . LEU A 1 122 ? -12.454 -17.901 13.725 1.00 92.81 122 LEU A O 1
ATOM 947 N N . THR A 1 123 ? -11.805 -17.226 11.685 1.00 95.12 123 THR A N 1
ATOM 948 C CA . THR A 1 123 ? -13.160 -17.122 11.123 1.00 95.12 123 THR A CA 1
ATOM 949 C C . THR A 1 123 ? -13.605 -18.343 10.328 1.00 95.12 123 THR A C 1
ATOM 951 O O . THR A 1 123 ? -14.804 -18.506 10.106 1.00 95.12 123 THR A O 1
ATOM 954 N N . GLY A 1 124 ? -12.666 -19.172 9.867 1.00 95.56 124 GLY A N 1
ATOM 955 C CA . GLY A 1 124 ? -12.907 -20.237 8.894 1.00 95.56 124 GLY A CA 1
ATOM 956 C C . GLY A 1 124 ? -13.284 -19.729 7.497 1.00 95.56 124 GLY A C 1
ATOM 957 O O . GLY A 1 124 ? -13.768 -20.509 6.680 1.00 95.56 124 GLY A O 1
ATOM 958 N N . LYS A 1 125 ? -13.134 -18.426 7.228 1.00 95.62 125 LYS A N 1
ATOM 959 C CA . LYS A 1 125 ? -13.387 -17.809 5.919 1.00 95.62 125 LYS A CA 1
ATOM 960 C C . LYS A 1 125 ? -12.095 -17.768 5.103 1.00 95.62 125 LYS A C 1
ATOM 962 O O . LYS A 1 125 ? -11.016 -17.894 5.667 1.00 95.62 125 LYS A O 1
ATOM 967 N N . HIS A 1 126 ? -12.233 -17.511 3.803 1.00 96.12 126 HIS A N 1
ATOM 968 C CA . HIS A 1 126 ? -11.110 -17.250 2.901 1.00 96.12 126 HIS A CA 1
ATOM 969 C C . HIS A 1 126 ? -11.014 -15.758 2.589 1.00 96.12 126 HIS A C 1
ATOM 971 O O . HIS A 1 126 ? -12.023 -15.115 2.268 1.00 96.12 126 HIS A O 1
ATOM 977 N N . ALA A 1 127 ? -9.810 -15.212 2.683 1.00 95.75 127 ALA A N 1
ATOM 978 C CA . ALA A 1 127 ? -9.493 -13.866 2.255 1.00 95.75 127 ALA A CA 1
ATOM 979 C C . ALA A 1 127 ? -9.440 -13.816 0.729 1.00 95.75 127 ALA A C 1
ATOM 981 O O . ALA A 1 127 ? -9.020 -14.762 0.063 1.00 95.75 127 ALA A O 1
ATOM 982 N N . VAL A 1 128 ? -9.886 -12.693 0.168 1.00 93.38 128 VAL A N 1
ATOM 983 C CA . VAL A 1 128 ? -9.933 -12.492 -1.281 1.00 93.38 128 VAL A CA 1
ATOM 984 C C . VAL A 1 128 ? -9.225 -11.208 -1.668 1.00 93.38 128 VAL A C 1
ATOM 986 O O . VAL A 1 128 ? -9.374 -10.172 -1.015 1.00 93.38 128 VAL A O 1
ATOM 989 N N . LEU A 1 129 ? -8.475 -11.267 -2.765 1.00 87.69 129 LEU A N 1
ATOM 990 C CA . LEU A 1 129 ? -7.835 -10.101 -3.346 1.00 87.69 129 LEU A CA 1
ATOM 991 C C . LEU A 1 129 ? -8.892 -9.219 -4.020 1.00 87.69 129 LEU A C 1
ATOM 993 O O . LEU A 1 129 ? -9.569 -9.629 -4.969 1.00 87.69 129 LEU A O 1
ATOM 997 N N . ALA A 1 130 ? -9.027 -7.984 -3.537 1.00 81.62 130 ALA A N 1
ATOM 998 C CA . ALA A 1 130 ? -9.943 -7.016 -4.124 1.00 81.62 130 ALA A CA 1
ATOM 999 C C . ALA A 1 130 ? -9.617 -6.795 -5.615 1.00 81.62 130 ALA A C 1
ATOM 1001 O O . ALA A 1 130 ? -8.465 -6.592 -5.987 1.00 81.62 130 ALA A O 1
ATOM 1002 N N . GLY A 1 131 ? -10.642 -6.832 -6.469 1.00 74.81 131 GLY A N 1
ATOM 1003 C CA . GLY A 1 131 ? -10.527 -6.648 -7.920 1.00 74.81 131 GLY A CA 1
ATOM 1004 C C . GLY A 1 131 ? -10.505 -7.949 -8.723 1.00 74.81 131 GLY A C 1
ATOM 1005 O O . GLY A 1 131 ? -11.136 -8.000 -9.774 1.00 74.81 131 GLY A O 1
ATOM 1006 N N . THR A 1 132 ? -9.858 -9.007 -8.225 1.00 79.94 132 THR A N 1
ATOM 1007 C CA . THR A 1 132 ? -9.845 -10.327 -8.890 1.00 79.94 132 THR A CA 1
ATOM 1008 C C . THR A 1 132 ? -10.731 -11.357 -8.196 1.00 79.94 132 THR A C 1
ATOM 1010 O O . THR A 1 132 ? -11.122 -12.333 -8.827 1.00 79.94 132 THR A O 1
ATOM 1013 N N . ASN A 1 133 ? -11.055 -11.150 -6.914 1.00 85.19 133 ASN A N 1
ATOM 1014 C CA . ASN A 1 133 ? -11.706 -12.128 -6.034 1.00 85.19 133 ASN A CA 1
ATOM 1015 C C . ASN A 1 133 ? -10.953 -13.469 -5.916 1.00 85.19 133 ASN A C 1
ATOM 1017 O O . ASN A 1 133 ? -11.530 -14.448 -5.443 1.00 85.19 133 ASN A O 1
ATOM 1021 N N . ALA A 1 134 ? -9.681 -13.520 -6.325 1.00 88.81 134 ALA A N 1
ATOM 1022 C CA . ALA A 1 134 ? -8.829 -14.687 -6.126 1.00 88.81 134 ALA A CA 1
ATOM 1023 C C . ALA A 1 134 ? -8.568 -14.881 -4.629 1.00 88.81 134 ALA A C 1
ATOM 1025 O O . ALA A 1 134 ? -8.418 -13.889 -3.905 1.00 88.81 134 ALA A O 1
ATOM 1026 N N . ARG A 1 135 ? -8.533 -16.133 -4.163 1.00 93.88 135 ARG A N 1
ATOM 1027 C CA . ARG A 1 135 ? -8.269 -16.416 -2.750 1.00 93.88 135 ARG A CA 1
ATOM 1028 C C . ARG A 1 135 ? -6.799 -16.195 -2.423 1.00 93.88 135 ARG A C 1
ATOM 1030 O O . ARG A 1 135 ? -5.951 -16.226 -3.315 1.00 93.88 135 ARG A O 1
ATOM 1037 N N . PHE A 1 136 ? -6.505 -15.960 -1.150 1.00 92.06 136 PHE A N 1
ATOM 1038 C CA . PHE A 1 136 ? -5.137 -15.746 -0.689 1.00 92.06 136 PHE A CA 1
ATOM 1039 C C . PHE A 1 136 ? -4.219 -16.922 -1.049 1.00 92.06 136 PHE A C 1
ATOM 1041 O O . PHE A 1 136 ? -3.120 -16.711 -1.558 1.00 92.06 136 PHE A O 1
ATOM 1048 N N . GLU A 1 137 ? -4.705 -18.150 -0.880 1.00 91.94 137 GLU A N 1
ATOM 1049 C CA . GLU A 1 137 ? -3.956 -19.372 -1.163 1.00 91.94 137 GLU A CA 1
ATOM 1050 C C . GLU A 1 137 ? -3.679 -19.538 -2.665 1.00 91.94 137 GLU A C 1
ATOM 1052 O O . GLU A 1 137 ? -2.556 -19.863 -3.051 1.00 91.94 137 GLU A O 1
ATOM 1057 N N . ASP A 1 138 ? -4.667 -19.227 -3.513 1.00 91.69 138 ASP A N 1
ATOM 1058 C CA . ASP A 1 138 ? -4.529 -19.286 -4.975 1.00 91.69 138 ASP A CA 1
ATOM 1059 C C . ASP A 1 138 ? -3.471 -18.283 -5.466 1.00 91.69 138 ASP A C 1
ATOM 1061 O O . ASP A 1 138 ? -2.630 -18.591 -6.311 1.00 91.69 138 ASP A O 1
ATOM 1065 N N . VAL A 1 139 ? -3.493 -17.059 -4.923 1.00 88.38 139 VAL A N 1
ATOM 1066 C CA . VAL A 1 139 ? -2.514 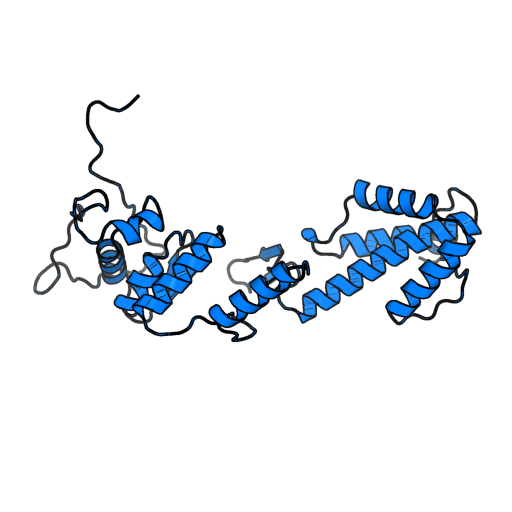-16.018 -5.265 1.00 88.38 139 VAL A CA 1
ATOM 1067 C C . VAL A 1 139 ? -1.117 -16.433 -4.807 1.00 88.38 139 VAL A C 1
ATOM 1069 O O . VAL A 1 139 ? -0.170 -16.306 -5.582 1.00 88.38 139 VAL A O 1
ATOM 1072 N N . ALA A 1 140 ? -0.983 -16.962 -3.588 1.00 88.62 140 ALA A N 1
ATOM 1073 C CA . ALA A 1 140 ? 0.293 -17.433 -3.059 1.00 88.62 140 ALA A CA 1
ATOM 1074 C C . ALA A 1 140 ? 0.893 -18.564 -3.914 1.00 88.62 140 ALA A C 1
ATOM 1076 O O . ALA A 1 140 ? 2.095 -18.556 -4.188 1.00 88.62 140 ALA A O 1
ATOM 1077 N N . GLU A 1 141 ? 0.068 -19.500 -4.394 1.00 90.62 141 GLU A N 1
ATOM 1078 C CA . GLU A 1 141 ? 0.515 -20.578 -5.281 1.00 90.62 141 GLU A CA 1
ATOM 1079 C C . GLU A 1 141 ? 1.024 -20.044 -6.626 1.00 90.62 141 GLU A C 1
ATOM 1081 O O . GLU A 1 141 ? 2.102 -20.446 -7.075 1.00 90.62 141 GLU A O 1
ATOM 1086 N N . VAL A 1 142 ? 0.303 -19.090 -7.226 1.00 87.81 142 VAL A N 1
ATOM 1087 C CA . VAL A 1 142 ? 0.717 -18.430 -8.474 1.00 87.81 142 VAL A CA 1
ATOM 1088 C C . VAL A 1 142 ? 2.051 -17.698 -8.301 1.00 87.81 142 VAL A C 1
ATOM 1090 O O . VAL A 1 142 ? 2.931 -17.835 -9.155 1.00 87.81 142 VAL A O 1
ATOM 1093 N N . MET A 1 143 ? 2.242 -16.960 -7.199 1.00 86.06 143 MET A N 1
ATOM 1094 C CA . MET A 1 143 ? 3.520 -16.287 -6.924 1.00 86.06 143 MET A CA 1
ATOM 1095 C C . MET A 1 143 ? 4.660 -17.297 -6.776 1.00 86.06 143 MET A C 1
ATOM 1097 O O . MET A 1 143 ? 5.704 -17.152 -7.411 1.00 86.06 143 MET A O 1
ATOM 1101 N N . ALA A 1 144 ? 4.446 -18.354 -5.990 1.00 87.75 144 ALA A N 1
ATOM 1102 C CA . ALA A 1 144 ? 5.452 -19.383 -5.758 1.00 87.75 144 ALA A CA 1
ATOM 1103 C C . ALA A 1 144 ? 5.807 -20.147 -7.045 1.00 87.75 144 ALA A C 1
ATOM 1105 O O . ALA A 1 144 ? 6.947 -20.578 -7.226 1.00 87.75 144 ALA A O 1
ATOM 1106 N N . GLU A 1 145 ? 4.849 -20.344 -7.954 1.00 89.00 145 GLU A N 1
ATOM 1107 C CA . GLU A 1 145 ? 5.114 -20.955 -9.254 1.00 89.00 145 GLU A CA 1
ATOM 1108 C C . GLU A 1 145 ? 5.926 -20.042 -10.178 1.00 89.00 145 GLU A C 1
ATOM 1110 O O . GLU A 1 145 ? 6.875 -20.520 -10.806 1.00 89.00 145 GLU A O 1
ATOM 1115 N N . ALA A 1 146 ? 5.612 -18.744 -10.220 1.00 86.38 146 ALA A N 1
ATOM 1116 C CA . ALA A 1 146 ? 6.400 -17.762 -10.964 1.00 86.38 146 ALA A CA 1
ATOM 1117 C C . ALA A 1 146 ? 7.858 -17.731 -10.472 1.00 86.38 146 ALA A C 1
ATOM 1119 O O . ALA A 1 146 ? 8.786 -17.813 -11.279 1.00 86.38 146 ALA A O 1
ATOM 1120 N N . GLU A 1 147 ? 8.071 -17.736 -9.152 1.00 87.44 147 GLU A N 1
ATOM 1121 C CA . GLU A 1 147 ? 9.407 -17.817 -8.552 1.00 87.44 147 GLU A CA 1
ATOM 1122 C C . GLU A 1 147 ? 10.149 -19.102 -8.944 1.00 87.44 147 GLU A C 1
ATOM 1124 O O . GLU A 1 147 ? 11.305 -19.039 -9.366 1.00 87.44 147 GLU A O 1
ATOM 1129 N N . ARG A 1 148 ? 9.486 -20.270 -8.882 1.00 91.00 148 ARG A N 1
ATOM 1130 C CA . ARG A 1 148 ? 10.076 -21.556 -9.311 1.00 91.00 148 ARG A CA 1
ATOM 1131 C C . ARG A 1 148 ? 10.504 -21.548 -10.779 1.00 91.00 148 ARG A C 1
ATOM 1133 O O . ARG A 1 148 ? 11.472 -22.220 -11.131 1.00 91.00 148 ARG A O 1
ATOM 1140 N N . ARG A 1 149 ? 9.786 -20.814 -11.631 1.00 90.94 149 ARG A N 1
ATOM 1141 C CA . ARG A 1 149 ? 10.080 -20.674 -13.065 1.00 90.94 149 ARG A CA 1
ATOM 1142 C C . ARG A 1 149 ? 11.091 -19.562 -13.372 1.00 90.94 149 ARG A C 1
ATOM 1144 O O . ARG A 1 149 ? 11.531 -19.458 -14.514 1.00 90.94 149 ARG A O 1
ATOM 1151 N N . GLY A 1 150 ? 11.485 -18.752 -12.384 1.00 88.25 150 GLY A N 1
ATOM 1152 C CA . GLY A 1 150 ? 12.325 -17.568 -12.596 1.00 88.25 150 GLY A CA 1
ATOM 1153 C C . GLY A 1 150 ? 11.614 -16.453 -13.373 1.00 88.25 150 GLY A C 1
ATOM 1154 O O . GLY A 1 150 ? 12.266 -15.606 -13.985 1.00 88.25 150 GLY A O 1
ATOM 1155 N N . GLU A 1 151 ? 10.283 -16.474 -13.382 1.00 83.06 151 GLU A N 1
ATOM 1156 C CA . GLU A 1 151 ? 9.440 -15.460 -14.004 1.00 83.06 151 GLU A CA 1
ATOM 1157 C C . GLU A 1 151 ? 9.217 -14.291 -13.029 1.00 83.06 151 GLU A C 1
ATOM 1159 O O . GLU A 1 151 ? 9.277 -14.466 -11.809 1.00 83.06 151 GLU A O 1
ATOM 1164 N N . PRO A 1 152 ? 8.975 -13.069 -13.532 1.00 77.00 152 PRO A N 1
ATOM 1165 C CA . PRO A 1 152 ? 8.648 -11.946 -12.667 1.00 77.00 152 PRO A CA 1
ATOM 1166 C C . PRO A 1 152 ? 7.349 -12.222 -11.903 1.00 77.00 152 PRO A C 1
ATOM 1168 O O . PRO A 1 152 ? 6.311 -12.492 -12.506 1.00 77.00 152 PRO A O 1
ATOM 1171 N N . VAL A 1 153 ? 7.420 -12.115 -10.573 1.00 73.94 153 VAL A N 1
ATOM 1172 C CA . VAL A 1 153 ? 6.278 -12.296 -9.671 1.00 73.94 153 VAL A CA 1
ATOM 1173 C C . VAL A 1 153 ? 5.162 -11.320 -10.066 1.00 73.94 153 VAL A C 1
ATOM 1175 O O . VAL A 1 153 ? 5.422 -10.110 -10.140 1.00 73.94 153 VAL A O 1
ATOM 1178 N N . PRO A 1 154 ? 3.936 -11.807 -10.342 1.00 68.25 154 PRO A N 1
ATOM 1179 C CA . PRO A 1 154 ? 2.796 -10.948 -10.626 1.00 68.25 154 PRO A CA 1
ATOM 1180 C C . PRO A 1 154 ? 2.642 -9.889 -9.533 1.00 68.25 154 PRO A C 1
ATOM 1182 O O . PRO A 1 154 ? 2.491 -10.208 -8.361 1.00 68.25 154 PRO A O 1
ATOM 1185 N N . GLN A 1 155 ? 2.694 -8.607 -9.886 1.00 65.31 155 GLN A N 1
ATOM 1186 C CA . GLN A 1 155 ? 2.421 -7.572 -8.894 1.00 65.31 155 GLN A CA 1
ATOM 1187 C C . GLN A 1 155 ? 0.903 -7.432 -8.734 1.00 65.31 155 GLN A C 1
ATOM 1189 O O . GLN A 1 155 ? 0.199 -7.378 -9.750 1.00 65.31 155 GLN A O 1
ATOM 1194 N N . PRO A 1 156 ? 0.375 -7.370 -7.494 1.00 61.31 156 PRO A N 1
ATOM 1195 C CA . PRO A 1 156 ? -1.027 -7.033 -7.282 1.00 61.31 156 PRO A CA 1
ATOM 1196 C C . PRO A 1 156 ? -1.330 -5.656 -7.887 1.00 61.31 156 PRO A C 1
ATOM 1198 O O . PRO A 1 156 ? -0.416 -4.925 -8.277 1.00 61.31 156 PRO A O 1
ATOM 1201 N N . LEU A 1 157 ? -2.626 -5.334 -7.992 1.00 62.59 157 LEU A N 1
ATOM 1202 C CA . LEU A 1 157 ? -3.148 -4.108 -8.607 1.00 62.59 157 LEU A CA 1
ATOM 1203 C C . LEU A 1 157 ? -2.196 -2.914 -8.435 1.00 62.59 157 LEU A C 1
ATOM 1205 O O . LEU A 1 157 ? -1.746 -2.666 -7.314 1.00 62.59 157 LEU A O 1
ATOM 1209 N N . PRO A 1 158 ? -1.909 -2.156 -9.510 1.00 63.56 158 PRO A N 1
ATOM 1210 C CA . PRO A 1 158 ? -0.999 -1.024 -9.426 1.00 63.56 158 PRO A CA 1
ATOM 1211 C C . PRO A 1 158 ? -1.489 -0.087 -8.321 1.00 63.56 158 PRO A C 1
ATOM 1213 O O . PRO A 1 158 ? -2.584 0.470 -8.413 1.00 63.56 158 PRO A O 1
ATOM 1216 N N . HIS A 1 159 ? -0.694 0.060 -7.259 1.00 65.12 159 HIS A N 1
ATOM 1217 C CA . HIS A 1 159 ? -1.018 1.021 -6.218 1.00 65.12 159 HIS A CA 1
ATOM 1218 C C . HIS A 1 159 ? -0.913 2.430 -6.831 1.00 65.12 159 HIS A C 1
ATOM 1220 O O . HIS A 1 159 ? 0.024 2.703 -7.604 1.00 65.12 159 HIS A O 1
ATOM 1226 N N . PRO A 1 160 ? -1.866 3.333 -6.544 1.00 73.44 160 PRO A N 1
ATOM 1227 C CA . PRO A 1 160 ? -1.734 4.724 -6.955 1.00 73.44 160 PRO A CA 1
ATOM 1228 C C . PRO A 1 160 ? -0.424 5.312 -6.403 1.00 73.44 160 PRO A C 1
ATOM 1230 O O . PRO A 1 160 ? 0.028 4.944 -5.325 1.00 73.44 160 PRO A O 1
ATOM 1233 N N . ASP A 1 161 ? 0.211 6.216 -7.147 1.00 70.00 161 ASP A N 1
ATOM 1234 C CA . ASP A 1 161 ? 1.370 6.969 -6.642 1.00 70.00 161 ASP A CA 1
ATOM 1235 C C . ASP A 1 161 ? 0.990 7.808 -5.425 1.00 70.00 161 ASP A C 1
ATOM 1237 O O . ASP A 1 161 ? 1.775 7.938 -4.492 1.00 70.00 161 ASP A O 1
ATOM 1241 N N . ASP A 1 162 ? -0.208 8.392 -5.457 1.00 72.06 162 ASP A N 1
ATOM 1242 C CA . ASP 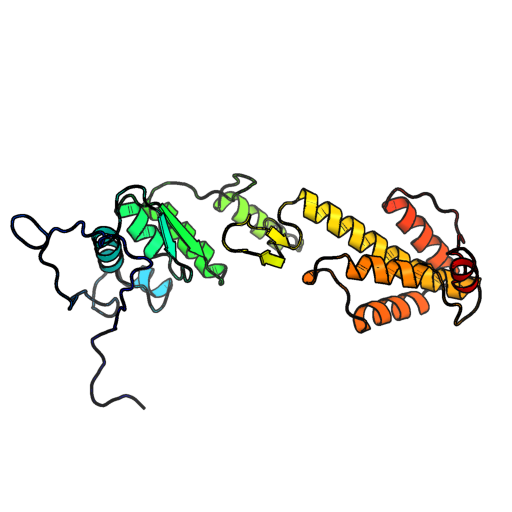A 1 162 ? -0.674 9.281 -4.404 1.00 72.06 162 ASP A CA 1
ATOM 1243 C C . ASP A 1 162 ? -2.203 9.282 -4.306 1.00 72.06 162 ASP A C 1
ATOM 1245 O O . ASP A 1 162 ? -2.913 9.038 -5.291 1.00 72.06 162 ASP A O 1
ATOM 1249 N N . VAL A 1 163 ? -2.702 9.589 -3.112 1.00 76.31 163 VAL A N 1
ATOM 1250 C CA . VAL A 1 163 ? -4.121 9.762 -2.804 1.00 76.31 163 VAL A CA 1
ATOM 1251 C C . VAL A 1 163 ? -4.324 11.194 -2.328 1.00 76.31 163 VAL A C 1
ATOM 1253 O O . VAL A 1 163 ? -4.086 11.537 -1.173 1.00 76.31 163 VAL A O 1
ATOM 1256 N N . ILE A 1 164 ? -4.809 12.045 -3.225 1.00 78.12 164 ILE A N 1
ATOM 1257 C CA . ILE A 1 164 ? -5.068 13.450 -2.935 1.00 78.12 164 ILE A CA 1
ATOM 1258 C C . ILE A 1 164 ? -6.465 13.562 -2.321 1.00 78.12 164 ILE A C 1
ATOM 1260 O O . ILE A 1 164 ? -7.485 13.345 -2.987 1.00 78.12 164 ILE A O 1
ATOM 1264 N N . ILE A 1 165 ? -6.502 13.906 -1.033 1.00 80.56 165 ILE A N 1
ATOM 1265 C CA . ILE A 1 165 ? -7.730 14.136 -0.272 1.00 80.56 165 ILE A CA 1
ATOM 1266 C C . ILE A 1 165 ? -7.905 15.643 -0.086 1.00 80.56 165 ILE A C 1
ATOM 1268 O O . ILE A 1 165 ? -7.235 16.267 0.732 1.00 80.56 165 ILE A O 1
ATOM 1272 N N . GLU A 1 166 ? -8.832 16.233 -0.837 1.00 80.69 166 GLU A N 1
ATOM 1273 C CA . GLU A 1 166 ? -9.243 17.623 -0.642 1.00 80.69 166 GLU A CA 1
ATOM 1274 C C . GLU A 1 166 ? -10.477 17.664 0.282 1.00 80.69 166 GLU A C 1
ATOM 1276 O O . GLU A 1 166 ? -11.514 17.091 -0.074 1.00 80.69 166 GLU A O 1
ATOM 1281 N N . PRO A 1 167 ? -10.416 18.322 1.459 1.00 76.75 167 PRO A N 1
ATOM 1282 C CA . PRO A 1 167 ? -11.557 18.412 2.369 1.00 76.75 167 PRO A CA 1
ATOM 1283 C C . PRO A 1 167 ? -12.813 18.954 1.669 1.00 76.75 167 PRO A C 1
ATOM 1285 O O . PRO A 1 167 ? -12.775 19.997 1.021 1.00 76.75 167 PRO A O 1
ATOM 1288 N N . GLY A 1 168 ? -13.936 18.236 1.782 1.00 77.06 168 GLY A N 1
ATOM 1289 C CA . GLY A 1 168 ? -15.207 18.604 1.139 1.00 77.06 168 GLY A CA 1
ATOM 1290 C C . GLY A 1 168 ? -15.303 18.292 -0.362 1.00 77.06 168 GLY A C 1
ATOM 1291 O O . GLY A 1 168 ? -16.329 18.580 -0.977 1.00 77.06 168 GLY A O 1
ATOM 1292 N N . LYS A 1 169 ? -14.274 17.685 -0.962 1.00 72.69 169 LYS A N 1
ATOM 1293 C CA . LYS A 1 169 ? -14.246 17.260 -2.369 1.00 72.69 169 LYS A CA 1
ATOM 1294 C C . LYS A 1 169 ? -14.010 15.751 -2.489 1.00 72.69 169 LYS A C 1
ATOM 1296 O O . LYS A 1 169 ? -13.837 15.038 -1.505 1.00 72.69 169 LYS A O 1
ATOM 1301 N N . ARG A 1 170 ? -14.059 15.246 -3.727 1.00 74.81 170 ARG A N 1
ATOM 1302 C CA . ARG A 1 170 ? -13.788 13.834 -4.036 1.00 74.81 170 ARG A CA 1
ATOM 1303 C C . ARG A 1 170 ? -12.303 13.511 -3.859 1.00 74.81 170 ARG A C 1
ATOM 1305 O O . ARG A 1 170 ? -11.449 14.328 -4.190 1.00 74.81 170 ARG A O 1
ATOM 1312 N N . VAL A 1 171 ? -12.029 12.286 -3.417 1.00 80.50 171 VAL A N 1
ATOM 1313 C CA . VAL A 1 171 ? -10.687 11.690 -3.412 1.00 80.50 171 VAL A CA 1
ATOM 1314 C C . VAL A 1 171 ? -10.202 11.537 -4.853 1.00 80.50 171 VAL A C 1
ATOM 1316 O O . VAL A 1 171 ? -10.943 11.033 -5.702 1.00 80.50 171 VAL A O 1
ATOM 1319 N N . ARG A 1 172 ? -8.972 11.973 -5.137 1.00 78.94 172 ARG A N 1
ATOM 1320 C CA . ARG A 1 172 ? -8.321 11.799 -6.439 1.00 78.94 172 ARG A CA 1
ATOM 1321 C C . ARG A 1 172 ? -7.096 10.908 -6.283 1.00 78.94 172 ARG A C 1
ATOM 1323 O O . ARG A 1 172 ? -6.282 11.130 -5.397 1.00 78.94 172 ARG A O 1
ATOM 1330 N N . PHE A 1 173 ? -6.952 9.938 -7.173 1.00 78.12 173 PHE A N 1
ATOM 1331 C CA . PHE A 1 173 ? -5.784 9.066 -7.235 1.00 78.12 173 PHE A CA 1
ATOM 1332 C C . PHE A 1 173 ? -4.833 9.546 -8.332 1.00 78.12 173 PHE A C 1
ATOM 1334 O O . PHE A 1 173 ? -5.281 9.898 -9.425 1.00 78.12 173 PHE A O 1
ATOM 1341 N N . THR A 1 174 ? -3.536 9.559 -8.043 1.00 79.38 174 THR A N 1
ATOM 1342 C CA . THR A 1 174 ? -2.480 9.831 -9.025 1.00 79.38 174 THR A CA 1
ATOM 1343 C C . THR A 1 174 ? -1.852 8.510 -9.460 1.00 79.38 174 THR A C 1
ATOM 1345 O O . THR A 1 174 ? -1.552 7.669 -8.622 1.00 79.38 174 THR A O 1
ATOM 1348 N N . GLY A 1 175 ? -1.619 8.321 -10.761 1.00 78.12 175 GLY A N 1
ATOM 1349 C CA . GLY A 1 175 ? -1.070 7.076 -11.312 1.00 78.12 175 GLY A CA 1
ATOM 1350 C C . GLY A 1 175 ? -2.119 5.981 -11.531 1.00 78.12 175 GLY A C 1
ATOM 1351 O O . GLY A 1 175 ? -3.304 6.206 -11.279 1.00 78.12 175 GLY A O 1
ATOM 1352 N N . PRO A 1 176 ? -1.718 4.807 -12.052 1.00 81.12 176 PRO A N 1
A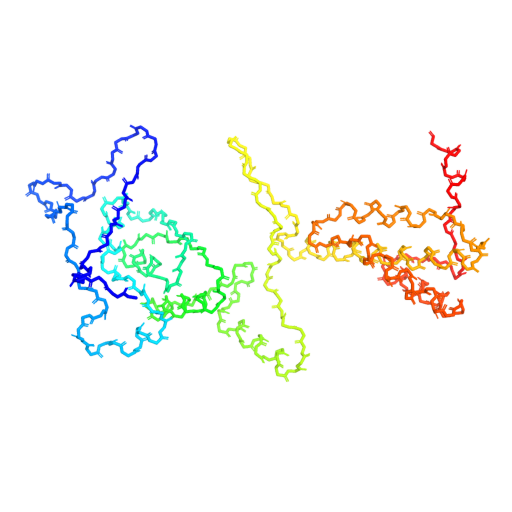TOM 1353 C CA . PRO A 1 176 ? -2.667 3.738 -12.280 1.00 81.12 176 PRO A CA 1
ATOM 1354 C C . PRO A 1 176 ? -3.163 3.180 -10.957 1.00 81.12 176 PRO A C 1
ATOM 1356 O O . PRO A 1 176 ? -2.368 2.880 -10.071 1.00 81.12 176 PRO A O 1
ATOM 1359 N N . SER A 1 177 ? -4.483 3.056 -10.879 1.00 77.44 177 SER A N 1
ATOM 1360 C CA . SER A 1 177 ? -5.236 2.506 -9.748 1.00 77.44 177 SER A CA 1
ATOM 1361 C C . SER A 1 177 ? -5.924 1.179 -10.091 1.00 77.44 177 SER A C 1
ATOM 1363 O O . SER A 1 177 ? -6.559 0.558 -9.244 1.00 77.44 177 SER A O 1
ATOM 1365 N N . ASN A 1 178 ? -5.832 0.755 -11.355 1.00 79.31 178 ASN A N 1
ATOM 1366 C CA . ASN A 1 178 ? -6.408 -0.477 -11.881 1.00 79.31 178 ASN A CA 1
ATOM 1367 C C . ASN A 1 178 ? -5.575 -1.000 -13.076 1.00 79.31 178 ASN A C 1
ATOM 1369 O O . ASN A 1 178 ? -4.729 -0.261 -13.597 1.00 79.31 178 ASN A O 1
ATOM 1373 N N . PRO A 1 179 ? -5.785 -2.257 -13.520 1.00 78.50 179 PRO A N 1
ATOM 1374 C CA . PRO A 1 179 ? -4.965 -2.882 -14.561 1.00 78.50 179 PRO A CA 1
ATOM 1375 C C . PRO A 1 179 ? -5.060 -2.181 -15.918 1.00 78.50 179 PRO A C 1
ATOM 1377 O O . PRO A 1 179 ? -4.062 -2.072 -16.623 1.00 78.50 179 PRO A O 1
ATOM 1380 N N . GLU A 1 180 ? -6.240 -1.667 -16.268 1.00 82.75 180 GLU A N 1
ATOM 1381 C CA . GLU A 1 180 ? -6.476 -0.962 -17.531 1.00 82.75 180 GLU A CA 1
ATOM 1382 C C . GLU A 1 180 ? -5.646 0.327 -17.606 1.00 82.75 180 GLU A C 1
ATOM 1384 O O . GLU A 1 180 ? -4.898 0.537 -18.561 1.00 82.75 180 GLU A O 1
ATOM 1389 N N . GLN A 1 181 ? -5.680 1.141 -16.546 1.00 82.06 181 GLN A N 1
ATOM 1390 C CA . GLN A 1 181 ? -4.834 2.329 -16.435 1.00 82.06 181 GLN A CA 1
ATOM 1391 C C . GLN A 1 181 ? -3.346 1.964 -16.454 1.00 82.06 181 GLN A C 1
ATOM 1393 O O . GLN A 1 181 ? -2.548 2.692 -17.044 1.00 82.06 181 GLN A O 1
ATOM 1398 N N . ALA A 1 182 ? -2.939 0.859 -15.817 1.00 82.56 182 ALA A N 1
ATOM 1399 C CA . ALA A 1 182 ? -1.540 0.431 -15.858 1.00 82.56 182 ALA A CA 1
ATOM 1400 C C . ALA A 1 182 ? -1.092 0.085 -17.279 1.00 82.56 182 ALA A C 1
ATOM 1402 O O . ALA A 1 182 ? -0.034 0.556 -17.691 1.00 82.56 182 ALA A O 1
ATOM 1403 N N . ALA A 1 183 ? -1.906 -0.651 -18.038 1.00 84.50 183 ALA A N 1
ATOM 1404 C CA . ALA A 1 183 ? -1.625 -0.964 -19.437 1.00 84.50 183 ALA A CA 1
ATOM 1405 C C . ALA A 1 183 ? -1.543 0.304 -20.308 1.00 84.50 183 ALA A C 1
ATOM 1407 O O . ALA A 1 183 ? -0.675 0.417 -21.183 1.00 84.50 183 ALA A O 1
ATOM 1408 N N . GLU A 1 184 ? -2.398 1.298 -20.045 1.00 87.94 184 GLU A N 1
ATOM 1409 C CA . GLU A 1 184 ? -2.342 2.595 -20.722 1.00 87.94 184 GLU A CA 1
ATOM 1410 C C . GLU A 1 184 ? -1.020 3.327 -20.437 1.00 87.94 184 GLU A C 1
ATOM 1412 O O . GLU A 1 184 ? -0.330 3.768 -21.363 1.00 87.94 184 GLU A O 1
ATOM 1417 N N . TYR A 1 185 ? -0.622 3.435 -19.166 1.00 88.81 185 TYR A N 1
ATOM 1418 C CA . TYR A 1 185 ? 0.644 4.072 -18.805 1.00 88.81 185 TYR A CA 1
ATOM 1419 C C . TYR A 1 185 ? 1.862 3.290 -19.301 1.00 88.81 185 TYR A C 1
ATOM 1421 O O . TYR A 1 185 ? 2.836 3.906 -19.733 1.00 88.81 185 TYR A O 1
ATOM 1429 N N . GLU A 1 186 ? 1.815 1.957 -19.310 1.00 88.75 186 GLU A N 1
ATOM 1430 C CA . GLU A 1 186 ? 2.872 1.126 -19.885 1.00 88.75 186 GLU A CA 1
ATOM 1431 C C . GLU A 1 186 ? 3.021 1.394 -21.387 1.00 88.75 186 GLU A C 1
ATOM 1433 O O . GLU A 1 186 ? 4.134 1.577 -21.886 1.00 88.75 186 GLU A O 1
ATOM 1438 N N . THR A 1 187 ? 1.902 1.519 -22.100 1.00 90.31 187 THR A N 1
ATOM 1439 C CA . THR A 1 187 ? 1.897 1.906 -23.513 1.00 90.31 187 THR A CA 1
ATOM 1440 C C . THR A 1 187 ? 2.551 3.277 -23.696 1.00 90.31 187 THR A C 1
ATOM 1442 O O . THR A 1 187 ? 3.453 3.418 -24.522 1.00 90.31 187 THR A O 1
ATOM 1445 N N . ARG A 1 188 ? 2.203 4.278 -22.875 1.00 92.69 188 ARG A N 1
ATOM 1446 C CA . ARG A 1 188 ? 2.844 5.610 -22.905 1.00 92.69 188 ARG A CA 1
ATOM 1447 C C . ARG A 1 188 ? 4.350 5.547 -22.605 1.00 92.69 188 ARG A C 1
ATOM 1449 O O . ARG A 1 188 ? 5.131 6.223 -23.276 1.00 92.69 188 ARG A O 1
ATOM 1456 N N . CYS A 1 189 ? 4.783 4.714 -21.658 1.00 93.12 189 CYS A N 1
ATOM 1457 C CA . CYS A 1 189 ? 6.202 4.459 -21.388 1.00 93.12 189 CYS A CA 1
ATOM 1458 C C . CYS A 1 189 ? 6.918 3.874 -22.613 1.00 93.12 189 CYS A C 1
ATOM 1460 O O . CYS A 1 189 ? 7.987 4.362 -22.980 1.00 93.12 189 CYS A O 1
ATOM 1462 N N . ARG A 1 190 ? 6.316 2.885 -23.289 1.00 94.00 190 ARG A N 1
ATOM 1463 C CA . ARG A 1 190 ? 6.857 2.312 -24.534 1.00 94.00 190 ARG A CA 1
ATOM 1464 C C . ARG A 1 190 ? 6.967 3.374 -25.626 1.00 94.00 190 ARG A C 1
ATOM 1466 O O . ARG A 1 190 ? 8.010 3.480 -26.260 1.00 94.00 190 ARG A O 1
ATOM 1473 N N . PHE A 1 191 ? 5.946 4.214 -25.796 1.00 95.56 191 PHE A N 1
ATOM 1474 C CA . PHE A 1 191 ? 5.982 5.341 -26.733 1.00 95.56 191 PHE A CA 1
ATOM 1475 C C . PHE A 1 191 ? 7.141 6.307 -26.450 1.00 95.56 191 PHE A C 1
ATOM 1477 O O . PHE A 1 191 ? 7.877 6.661 -27.370 1.00 95.56 191 PHE A O 1
ATOM 1484 N N . ARG A 1 192 ? 7.349 6.703 -25.186 1.00 96.19 192 ARG A N 1
ATOM 1485 C CA . ARG A 1 192 ? 8.496 7.537 -24.784 1.00 96.19 192 ARG A CA 1
ATOM 1486 C C . ARG A 1 192 ? 9.814 6.868 -25.166 1.00 96.19 192 ARG A C 1
ATOM 1488 O O . ARG A 1 192 ? 10.699 7.521 -25.711 1.00 96.19 192 ARG A O 1
ATOM 1495 N N . ASP A 1 193 ? 9.944 5.578 -24.889 1.00 96.62 193 ASP A N 1
ATOM 1496 C CA . ASP A 1 193 ? 11.177 4.832 -25.133 1.00 96.62 193 ASP A CA 1
ATOM 1497 C C . ASP A 1 193 ? 11.486 4.717 -26.635 1.00 96.62 193 ASP A C 1
ATOM 1499 O O . ASP A 1 193 ? 12.637 4.877 -27.047 1.00 96.62 193 ASP A O 1
ATOM 1503 N N . ILE A 1 194 ? 10.451 4.546 -27.465 1.00 96.31 194 ILE A N 1
ATOM 1504 C CA . ILE A 1 194 ? 10.562 4.599 -28.927 1.00 96.31 194 ILE A CA 1
ATOM 1505 C C . ILE A 1 194 ? 11.026 5.983 -29.386 1.00 96.31 194 ILE A C 1
ATOM 1507 O O . ILE A 1 194 ? 11.903 6.069 -30.239 1.00 96.31 194 ILE A O 1
ATOM 1511 N N . LEU A 1 195 ? 10.486 7.064 -28.816 1.00 95.75 195 LEU A N 1
ATOM 1512 C CA . LEU A 1 195 ? 10.879 8.434 -29.166 1.00 95.75 195 LEU A CA 1
ATOM 1513 C C . LEU A 1 195 ? 12.346 8.731 -28.814 1.00 95.75 195 LEU A C 1
ATOM 1515 O O . LEU A 1 195 ? 13.039 9.373 -29.603 1.00 95.75 195 LEU A O 1
ATOM 1519 N N . ILE A 1 196 ? 12.848 8.220 -27.684 1.00 95.75 196 ILE A N 1
ATOM 1520 C CA . ILE A 1 196 ? 14.273 8.319 -27.318 1.00 95.75 196 ILE A CA 1
ATOM 1521 C C . ILE A 1 196 ? 15.142 7.590 -28.354 1.00 95.75 196 ILE A C 1
ATOM 1523 O O . ILE A 1 196 ? 16.156 8.120 -28.802 1.00 95.75 196 ILE A O 1
ATOM 1527 N N . MET A 1 197 ? 14.737 6.388 -28.771 1.00 95.56 197 MET A N 1
ATOM 1528 C CA . MET A 1 197 ? 15.453 5.626 -29.799 1.00 95.56 197 MET A CA 1
ATOM 1529 C C . MET A 1 197 ? 15.392 6.313 -31.173 1.00 95.56 197 MET A C 1
ATOM 1531 O O . MET A 1 197 ? 16.395 6.375 -31.885 1.00 95.56 197 MET A O 1
ATOM 1535 N N . GLN A 1 198 ? 14.229 6.859 -31.532 1.00 95.31 198 GLN A N 1
ATOM 1536 C CA . GLN A 1 198 ? 14.009 7.608 -32.764 1.00 95.31 198 GLN A CA 1
ATOM 1537 C C . GLN A 1 198 ? 14.881 8.861 -32.815 1.00 95.31 198 GLN A C 1
ATOM 1539 O O . GLN A 1 198 ? 15.444 9.141 -33.865 1.00 95.31 198 GLN A O 1
ATOM 1544 N N . HIS A 1 199 ? 15.053 9.576 -31.700 1.00 94.44 199 HIS A N 1
ATOM 1545 C CA . HIS A 1 199 ? 15.958 10.722 -31.640 1.00 94.44 199 HIS A CA 1
ATOM 1546 C C . HIS A 1 199 ? 17.379 10.352 -32.084 1.00 94.44 199 HIS A C 1
ATOM 1548 O O . HIS A 1 199 ? 17.941 11.019 -32.946 1.00 94.44 199 HIS A O 1
ATOM 1554 N N . VAL A 1 200 ? 17.921 9.241 -31.580 1.00 94.44 200 VAL A N 1
ATOM 1555 C CA . VAL A 1 200 ? 19.264 8.777 -31.965 1.00 94.44 200 VAL A CA 1
ATOM 1556 C C . VAL A 1 200 ? 19.327 8.355 -33.435 1.00 94.44 200 VAL A C 1
ATOM 1558 O O . VAL A 1 200 ? 20.340 8.569 -34.106 1.00 94.44 200 VAL A O 1
ATOM 1561 N N . LEU A 1 201 ? 18.257 7.754 -33.963 1.00 94.00 201 LEU A N 1
ATOM 1562 C CA . LEU A 1 201 ? 18.170 7.456 -35.392 1.00 94.00 201 LEU A CA 1
ATOM 1563 C C . LEU A 1 201 ? 18.166 8.743 -36.228 1.00 94.00 201 LEU A C 1
ATOM 1565 O O . LEU A 1 201 ? 18.877 8.807 -37.231 1.00 94.00 201 LEU A O 1
ATOM 1569 N N . ASP A 1 202 ? 17.402 9.751 -35.810 1.00 92.56 202 ASP A N 1
ATOM 1570 C CA . ASP A 1 202 ? 17.332 11.041 -36.486 1.00 92.56 202 ASP A CA 1
ATOM 1571 C C . ASP A 1 202 ? 18.705 11.727 -36.508 1.00 92.56 202 ASP A C 1
ATOM 1573 O O . ASP A 1 202 ? 19.134 12.161 -37.574 1.00 92.56 202 ASP A O 1
ATOM 1577 N N . GLU A 1 203 ? 19.438 11.755 -35.387 1.00 91.06 203 GLU A N 1
ATOM 1578 C CA . GLU A 1 203 ? 20.811 12.290 -35.333 1.00 91.06 203 GLU A CA 1
ATOM 1579 C C . GLU A 1 203 ? 21.737 11.571 -36.328 1.00 91.06 203 GLU A C 1
ATOM 1581 O O . GLU A 1 203 ? 22.454 12.201 -37.101 1.00 91.06 203 GLU A O 1
ATOM 1586 N N . LYS A 1 204 ? 21.679 10.234 -36.400 1.00 91.00 204 LYS A N 1
ATOM 1587 C CA . LYS A 1 204 ? 22.494 9.454 -37.354 1.00 91.00 204 LYS A CA 1
ATOM 1588 C C . LYS A 1 204 ? 22.080 9.634 -38.823 1.00 91.00 204 LYS A C 1
ATOM 1590 O O . LYS A 1 204 ? 22.823 9.222 -39.722 1.00 91.00 204 LYS A O 1
ATOM 1595 N N . LEU A 1 205 ? 20.882 10.153 -39.095 1.00 90.25 205 LEU A N 1
ATOM 1596 C CA . LEU A 1 205 ? 20.381 10.409 -40.449 1.00 90.25 205 LEU A CA 1
ATOM 1597 C C . LEU A 1 205 ? 20.589 11.860 -40.889 1.00 90.25 205 LEU A C 1
ATOM 1599 O O . LEU A 1 205 ? 20.885 12.081 -42.061 1.00 90.25 205 LEU A O 1
ATOM 1603 N N . LEU A 1 206 ? 20.443 12.814 -39.971 1.00 86.38 206 LEU A N 1
ATOM 1604 C CA . LEU A 1 206 ? 20.470 14.253 -40.236 1.00 86.38 206 LEU A CA 1
ATOM 1605 C C . LEU A 1 206 ? 21.818 14.912 -39.895 1.00 86.38 206 LEU A C 1
ATOM 1607 O O . LEU A 1 206 ? 22.089 15.999 -40.398 1.00 86.38 206 LEU A O 1
ATOM 1611 N N . GLY A 1 207 ? 22.659 14.262 -39.083 1.00 80.38 207 GLY A N 1
ATOM 1612 C CA . GLY A 1 207 ? 23.944 14.777 -38.596 1.00 80.38 207 GLY A CA 1
ATOM 1613 C C . GLY A 1 207 ? 23.987 14.889 -37.065 1.00 80.38 207 GLY A C 1
ATOM 1614 O O . GLY A 1 207 ? 22.964 15.142 -36.425 1.00 80.38 207 GLY A O 1
ATOM 1615 N N . GLU A 1 208 ? 25.173 14.691 -36.475 1.00 67.12 208 GLU A N 1
ATOM 1616 C CA . GLU A 1 208 ? 25.380 14.779 -35.019 1.00 67.12 208 GLU A CA 1
ATOM 1617 C C . GLU A 1 208 ? 25.008 16.173 -34.484 1.00 67.12 208 GLU A C 1
ATOM 1619 O O . GLU A 1 208 ? 25.365 17.191 -35.078 1.00 67.12 208 GLU A O 1
ATOM 1624 N N . GLY A 1 209 ? 24.273 16.224 -33.366 1.00 63.12 209 GLY A N 1
ATOM 1625 C CA . GLY A 1 209 ? 23.815 17.477 -32.757 1.00 63.12 209 GLY A CA 1
ATOM 1626 C C . GLY A 1 209 ? 22.532 18.060 -33.363 1.00 63.12 209 GLY A C 1
ATOM 1627 O O . GLY A 1 209 ? 22.111 19.154 -32.977 1.00 63.12 209 GLY A O 1
ATOM 1628 N N . ALA A 1 210 ? 21.874 17.354 -34.290 1.00 64.75 210 ALA A N 1
ATOM 1629 C CA . ALA A 1 210 ? 20.559 17.745 -34.782 1.00 64.75 210 ALA A CA 1
ATOM 1630 C C . ALA A 1 210 ? 19.507 17.628 -33.663 1.00 64.75 210 ALA A C 1
ATOM 1632 O O . ALA A 1 210 ? 19.082 16.537 -33.285 1.00 64.75 210 ALA A O 1
ATOM 1633 N N . SER A 1 211 ? 19.037 18.768 -33.151 1.00 64.75 211 SER A N 1
ATOM 1634 C CA . SER A 1 211 ? 17.941 18.790 -32.181 1.00 64.75 211 SER A CA 1
ATOM 1635 C C . SER A 1 211 ? 16.626 18.389 -32.858 1.00 64.75 211 SER A C 1
ATOM 1637 O O . SER A 1 211 ? 16.054 19.142 -33.659 1.00 64.75 211 SER A O 1
ATOM 1639 N N . THR A 1 212 ? 16.151 17.175 -32.574 1.00 76.31 212 THR A N 1
ATOM 1640 C CA . THR A 1 212 ? 14.978 16.606 -33.250 1.00 76.31 212 THR A CA 1
ATOM 1641 C C . THR A 1 212 ? 13.714 16.766 -32.419 1.00 76.31 212 THR A C 1
ATOM 1643 O O . THR A 1 212 ? 13.740 16.823 -31.184 1.00 76.31 212 THR A O 1
ATOM 1646 N N . GLY A 1 213 ? 12.567 16.849 -33.098 1.00 85.81 213 GLY A N 1
ATOM 1647 C CA . GLY A 1 213 ? 11.266 16.863 -32.426 1.00 85.81 213 GLY A CA 1
ATOM 1648 C C . GLY A 1 213 ? 11.014 15.606 -31.580 1.00 85.81 213 GLY A C 1
ATOM 1649 O O . GLY A 1 213 ? 10.256 15.673 -30.616 1.00 85.81 213 GLY A O 1
ATOM 1650 N N . ALA A 1 214 ? 11.688 14.490 -31.887 1.00 91.50 214 ALA A N 1
ATOM 1651 C CA . ALA A 1 214 ? 11.550 13.227 -31.168 1.00 91.50 214 ALA A CA 1
ATOM 1652 C C . ALA A 1 214 ? 11.956 13.338 -29.689 1.00 91.50 214 ALA A C 1
ATOM 1654 O O . ALA A 1 214 ? 11.206 12.894 -28.822 1.00 91.50 214 ALA A O 1
ATOM 1655 N N . MET A 1 215 ? 13.094 13.976 -29.382 1.00 92.19 215 MET A N 1
ATOM 1656 C CA . MET A 1 215 ? 13.549 14.137 -27.993 1.00 92.19 215 MET A CA 1
ATOM 1657 C C . MET A 1 215 ? 12.629 15.067 -27.198 1.00 92.19 215 MET A C 1
ATOM 1659 O O . MET A 1 215 ? 12.292 14.775 -26.052 1.00 92.19 215 MET A O 1
ATOM 1663 N N . LEU A 1 216 ? 12.156 16.152 -27.818 1.00 90.38 216 LEU A N 1
ATOM 1664 C CA . LEU A 1 216 ? 11.180 17.044 -27.188 1.00 90.38 216 LEU A CA 1
ATOM 1665 C C . LEU A 1 216 ? 9.870 16.303 -26.883 1.00 90.38 216 LEU A C 1
ATOM 1667 O O . LEU A 1 216 ? 9.350 16.396 -25.773 1.00 90.38 216 LEU A O 1
ATOM 1671 N N . ALA A 1 217 ? 9.361 15.521 -27.838 1.00 92.56 217 ALA A N 1
ATOM 1672 C CA . ALA A 1 217 ? 8.165 14.708 -27.642 1.00 92.56 217 ALA A CA 1
ATOM 1673 C C . ALA A 1 217 ? 8.361 13.651 -26.542 1.00 92.56 217 ALA A C 1
ATOM 1675 O O . ALA A 1 217 ? 7.465 13.457 -25.720 1.00 92.56 217 ALA A O 1
ATOM 1676 N N . ALA A 1 218 ? 9.536 13.010 -26.481 1.00 94.75 218 ALA A N 1
ATOM 1677 C CA . ALA A 1 218 ? 9.879 12.076 -25.411 1.00 94.75 218 ALA A CA 1
ATOM 1678 C C . ALA A 1 218 ? 9.825 12.761 -24.039 1.00 94.75 218 ALA A C 1
ATOM 1680 O O . ALA A 1 218 ? 9.253 12.213 -23.098 1.00 94.75 218 ALA A O 1
ATOM 1681 N N . TRP A 1 219 ? 10.366 13.976 -23.936 1.00 93.62 219 TRP A N 1
ATOM 1682 C CA . TRP A 1 219 ? 10.362 14.771 -22.712 1.00 93.62 219 TRP A CA 1
ATOM 1683 C C . TRP A 1 219 ? 8.966 15.197 -22.266 1.00 93.62 219 TRP A C 1
ATOM 1685 O O . TRP A 1 219 ? 8.626 15.041 -21.091 1.00 93.62 219 TRP A O 1
ATOM 1695 N N . VAL A 1 220 ? 8.143 15.704 -23.186 1.00 93.81 220 VAL A N 1
ATOM 1696 C CA . VAL A 1 220 ? 6.750 16.072 -22.892 1.00 93.81 220 VAL A CA 1
ATOM 1697 C C . VAL A 1 220 ? 5.991 14.848 -22.389 1.00 93.81 220 VAL A C 1
ATOM 1699 O O . VAL A 1 220 ? 5.395 14.889 -21.314 1.00 93.81 220 VAL A O 1
ATOM 1702 N N . LEU A 1 221 ? 6.093 13.726 -23.106 1.00 94.56 221 LEU A N 1
ATOM 1703 C CA . LEU A 1 221 ? 5.430 12.488 -22.717 1.00 94.56 221 LEU A CA 1
ATOM 1704 C C . LEU A 1 221 ? 5.923 11.981 -21.355 1.00 94.56 221 LEU A C 1
ATOM 1706 O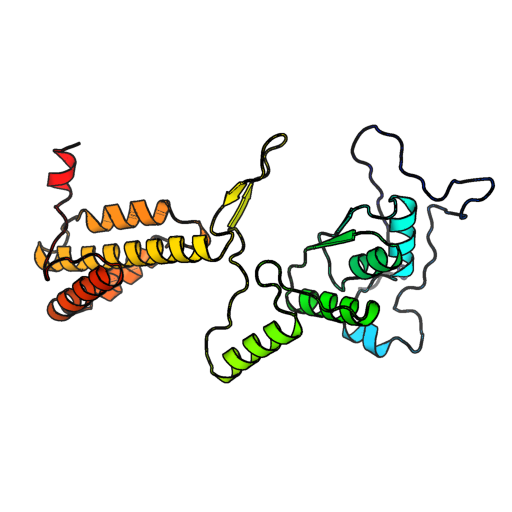 O . LEU A 1 221 ? 5.105 11.590 -20.528 1.00 94.56 221 LEU A O 1
ATOM 1710 N N . ASN A 1 222 ? 7.231 12.049 -21.086 1.00 95.25 222 ASN A N 1
ATOM 1711 C CA . ASN A 1 222 ? 7.809 11.662 -19.799 1.00 95.25 222 ASN A CA 1
ATOM 1712 C C . ASN A 1 222 ? 7.263 12.504 -18.636 1.00 95.25 222 ASN A C 1
ATOM 1714 O O . ASN A 1 222 ? 6.989 11.959 -17.572 1.00 95.25 222 ASN A O 1
ATOM 1718 N N . ASN A 1 223 ? 7.049 13.806 -18.832 1.00 93.19 223 ASN A N 1
ATOM 1719 C CA . ASN A 1 223 ? 6.473 14.679 -17.803 1.00 93.19 223 ASN A CA 1
ATOM 1720 C C . ASN A 1 223 ? 4.972 14.444 -17.580 1.00 93.19 223 ASN A C 1
ATOM 1722 O O . ASN A 1 223 ? 4.470 14.690 -16.483 1.00 93.19 223 ASN A O 1
ATOM 1726 N N . CYS A 1 224 ? 4.261 13.917 -18.578 1.00 90.62 224 CYS A N 1
ATOM 1727 C CA . CYS A 1 224 ? 2.861 13.512 -18.447 1.00 90.62 224 CYS A CA 1
ATOM 1728 C C . CYS A 1 224 ? 2.673 12.150 -17.751 1.00 90.62 224 CYS A C 1
ATOM 1730 O O . CYS A 1 224 ? 1.535 11.765 -17.472 1.00 90.62 224 CYS A O 1
ATOM 1732 N N . LEU A 1 225 ? 3.751 11.404 -17.482 1.00 89.75 225 LEU A N 1
ATOM 1733 C CA . LEU A 1 225 ? 3.685 10.135 -16.753 1.00 89.75 225 LEU A CA 1
ATOM 1734 C C . LEU A 1 225 ? 3.603 10.354 -15.226 1.00 89.75 225 LEU A C 1
ATOM 1736 O O . LEU A 1 225 ? 4.039 11.399 -14.728 1.00 89.75 225 LEU A O 1
ATOM 1740 N N . PRO A 1 226 ? 3.078 9.376 -14.465 1.00 86.38 226 PRO A N 1
ATOM 1741 C CA . PRO A 1 226 ? 3.137 9.356 -13.003 1.00 86.38 226 PRO A CA 1
ATOM 1742 C C . PRO A 1 226 ? 4.590 9.317 -12.514 1.00 86.38 226 PRO A C 1
ATOM 1744 O O . PRO A 1 226 ? 5.459 8.803 -13.225 1.00 86.38 226 PRO A O 1
ATOM 1747 N N . GLN A 1 227 ? 4.873 9.862 -11.326 1.00 84.62 227 GLN A N 1
ATOM 1748 C CA . GLN A 1 227 ? 6.242 10.123 -10.863 1.00 84.62 227 GLN A CA 1
ATOM 1749 C C . GLN A 1 227 ? 7.109 8.859 -10.866 1.00 84.62 227 GLN A C 1
ATOM 1751 O O . GLN A 1 227 ? 8.241 8.915 -11.347 1.00 84.62 227 GLN A O 1
ATOM 1756 N N . ARG A 1 228 ? 6.565 7.712 -10.435 1.00 82.69 228 ARG A N 1
ATOM 1757 C CA . ARG A 1 228 ? 7.295 6.430 -10.418 1.00 82.69 228 ARG A CA 1
ATOM 1758 C C . ARG A 1 228 ? 7.701 5.926 -11.807 1.00 82.69 228 ARG A C 1
ATOM 1760 O O . ARG A 1 228 ? 8.618 5.123 -11.935 1.00 82.69 228 ARG A O 1
ATOM 1767 N N . MET A 1 229 ? 6.992 6.364 -12.847 1.00 86.44 229 MET A N 1
ATOM 1768 C CA . MET A 1 229 ? 7.188 5.923 -14.230 1.00 86.44 229 MET A CA 1
ATOM 1769 C C . MET A 1 229 ? 8.034 6.902 -15.049 1.00 86.44 229 MET A C 1
ATOM 1771 O O . MET A 1 229 ? 8.399 6.591 -16.189 1.00 86.44 229 MET A O 1
ATOM 1775 N N . ARG A 1 230 ? 8.357 8.080 -14.497 1.00 91.88 230 ARG A N 1
ATOM 1776 C CA . ARG A 1 230 ? 9.227 9.056 -15.158 1.00 91.88 230 ARG A CA 1
ATOM 1777 C C . ARG A 1 230 ? 10.666 8.566 -15.144 1.00 91.88 230 ARG A C 1
ATOM 1779 O O . ARG A 1 230 ? 11.171 8.078 -14.138 1.00 91.88 230 ARG A O 1
ATOM 1786 N N . LEU A 1 231 ? 11.360 8.758 -16.257 1.00 93.19 231 LEU A N 1
ATOM 1787 C CA . LEU A 1 231 ? 12.815 8.671 -16.274 1.00 93.19 231 LEU A CA 1
ATOM 1788 C C . LEU A 1 231 ? 13.391 10.001 -15.797 1.00 93.19 231 LEU A C 1
ATOM 1790 O O . LEU A 1 231 ? 12.950 11.058 -16.249 1.00 93.19 231 LEU A O 1
ATOM 1794 N N . CYS A 1 232 ? 14.388 9.943 -14.916 1.00 93.56 232 CYS A N 1
ATOM 1795 C CA . CYS A 1 232 ? 15.246 11.092 -14.655 1.00 93.56 232 CYS A CA 1
ATOM 1796 C C . CYS A 1 232 ? 16.127 11.391 -15.879 1.00 93.56 232 CYS A C 1
ATOM 1798 O O . CYS A 1 232 ? 16.312 10.536 -16.752 1.00 93.56 232 CYS A O 1
ATOM 1800 N N . GLU A 1 233 ? 16.714 12.586 -15.911 1.00 93.75 233 GLU A N 1
ATOM 1801 C CA . GLU A 1 233 ? 17.624 13.024 -16.977 1.00 93.75 233 GLU A CA 1
ATOM 1802 C C . GLU A 1 233 ? 18.746 12.021 -17.229 1.00 93.75 233 GLU A C 1
ATOM 1804 O O . GLU A 1 233 ? 18.984 11.624 -18.368 1.00 93.75 233 GLU A O 1
ATOM 1809 N N . THR A 1 234 ? 19.373 11.530 -16.159 1.00 93.75 234 THR A N 1
ATOM 1810 C CA . THR A 1 234 ? 20.437 10.528 -16.235 1.00 93.75 234 THR A CA 1
ATOM 1811 C C . THR A 1 234 ? 19.962 9.243 -16.910 1.00 93.75 234 THR A C 1
ATOM 1813 O O . THR A 1 234 ? 20.661 8.705 -17.763 1.00 93.75 234 THR A O 1
ATOM 1816 N N . ASN A 1 235 ? 18.756 8.760 -16.599 1.00 94.69 235 ASN A N 1
ATOM 1817 C CA . ASN A 1 235 ? 18.214 7.546 -17.212 1.00 94.69 235 ASN A CA 1
ATOM 1818 C C . ASN A 1 235 ? 17.875 7.741 -18.694 1.00 94.69 235 ASN A C 1
ATOM 1820 O O . ASN A 1 235 ? 18.073 6.820 -19.489 1.00 94.69 235 ASN A O 1
ATOM 1824 N N . ILE A 1 236 ? 17.378 8.922 -19.075 1.00 94.38 236 ILE A N 1
ATOM 1825 C CA . ILE A 1 236 ? 17.161 9.271 -20.485 1.00 94.38 236 ILE A CA 1
ATOM 1826 C C . ILE A 1 236 ? 18.508 9.302 -21.212 1.00 94.38 236 ILE A C 1
ATOM 1828 O O . ILE A 1 236 ? 18.658 8.635 -22.235 1.00 94.38 236 ILE A O 1
ATOM 1832 N N . LEU A 1 237 ? 19.508 9.986 -20.650 1.00 93.19 237 LEU A N 1
ATOM 1833 C CA . LEU A 1 237 ? 20.852 10.076 -21.219 1.00 93.19 237 LEU A CA 1
ATOM 1834 C C . LEU A 1 237 ? 21.499 8.695 -21.385 1.00 93.19 237 LEU A C 1
ATOM 1836 O O . LEU A 1 237 ? 22.005 8.377 -22.456 1.00 93.19 237 LEU A O 1
ATOM 1840 N N . MET A 1 238 ? 21.424 7.829 -20.374 1.00 94.31 238 MET A N 1
ATOM 1841 C CA . MET A 1 238 ? 21.969 6.468 -20.452 1.00 94.31 238 MET A CA 1
ATOM 1842 C C . MET A 1 238 ? 21.314 5.636 -21.562 1.00 94.31 238 MET A C 1
ATOM 1844 O O . MET A 1 238 ? 21.981 4.825 -22.208 1.00 94.31 238 MET A O 1
ATOM 1848 N N . ARG A 1 239 ? 20.017 5.838 -21.823 1.00 95.31 239 ARG A N 1
ATOM 1849 C CA . ARG A 1 239 ? 19.319 5.197 -22.949 1.00 95.31 239 ARG A CA 1
ATOM 1850 C C . ARG A 1 239 ? 19.772 5.766 -24.290 1.00 95.31 239 ARG A C 1
ATOM 1852 O O . ARG A 1 239 ? 20.018 4.988 -25.208 1.00 95.31 239 ARG A O 1
ATOM 1859 N N . VAL A 1 240 ? 19.935 7.085 -24.394 1.00 94.50 240 VAL A N 1
ATOM 1860 C CA . VAL A 1 240 ? 20.501 7.739 -25.585 1.00 94.50 240 VAL A CA 1
ATOM 1861 C C . VAL A 1 240 ? 21.885 7.168 -25.896 1.00 94.50 240 VAL A C 1
ATOM 1863 O O . VAL A 1 240 ? 22.086 6.649 -26.990 1.00 94.50 240 VAL A O 1
ATOM 1866 N N . LEU A 1 241 ? 22.797 7.149 -24.919 1.00 94.25 241 LEU A N 1
ATOM 1867 C CA . LEU A 1 241 ? 24.153 6.605 -25.072 1.00 94.25 241 LEU A CA 1
ATOM 1868 C C . LEU A 1 241 ? 24.141 5.129 -25.505 1.00 94.25 241 LEU A C 1
ATOM 1870 O O . LEU A 1 241 ? 24.885 4.732 -26.404 1.00 94.25 241 LEU A O 1
ATOM 1874 N N . ARG A 1 242 ? 23.250 4.313 -24.923 1.00 94.50 242 ARG A N 1
ATOM 1875 C CA . ARG A 1 242 ? 23.062 2.905 -25.319 1.00 94.50 242 ARG A CA 1
ATOM 1876 C C . ARG A 1 242 ? 22.639 2.766 -26.782 1.00 94.50 242 ARG A C 1
ATOM 1878 O O . ARG A 1 242 ? 23.088 1.856 -27.472 1.00 94.50 242 ARG A O 1
ATOM 1885 N N . HIS A 1 243 ? 21.755 3.628 -27.267 1.00 94.88 243 HIS A N 1
ATOM 1886 C CA . HIS A 1 243 ? 21.340 3.593 -28.666 1.00 94.88 243 HIS A CA 1
ATOM 1887 C C . HIS A 1 243 ? 22.402 4.192 -29.592 1.00 94.88 243 HIS A C 1
ATOM 1889 O O . HIS A 1 243 ? 22.555 3.722 -30.716 1.00 94.88 243 HIS A O 1
ATOM 1895 N N . GLN A 1 244 ? 23.187 5.171 -29.138 1.00 92.50 244 GLN A N 1
ATOM 1896 C CA . GLN A 1 244 ? 24.263 5.765 -29.936 1.00 92.50 244 GLN A CA 1
ATOM 1897 C C . GLN A 1 244 ? 25.355 4.749 -30.288 1.00 92.50 244 GLN A C 1
ATOM 1899 O O . GLN A 1 244 ? 25.869 4.793 -31.411 1.00 92.50 244 GLN A O 1
ATOM 1904 N N . SER A 1 245 ? 25.639 3.789 -29.400 1.00 92.19 245 SER A N 1
ATOM 1905 C CA . SER A 1 245 ? 26.554 2.671 -29.676 1.00 92.19 245 SER A CA 1
ATOM 1906 C C . SER A 1 245 ? 25.982 1.621 -30.641 1.00 92.19 245 SER A C 1
ATOM 1908 O O . SER A 1 245 ? 26.711 0.756 -31.124 1.00 92.19 245 SER A O 1
ATOM 1910 N N . THR A 1 246 ? 24.690 1.697 -30.977 1.00 94.12 246 THR A N 1
ATOM 1911 C CA . THR A 1 246 ? 24.049 0.793 -31.937 1.00 94.12 246 THR A CA 1
ATOM 1912 C C . THR A 1 246 ? 24.313 1.252 -33.376 1.00 94.12 246 THR A C 1
ATOM 1914 O O . THR A 1 246 ? 24.259 2.443 -33.702 1.00 94.12 246 THR A O 1
ATOM 1917 N N . SER A 1 247 ? 24.582 0.302 -34.279 1.00 95.12 247 SER A N 1
ATOM 1918 C CA . SER A 1 247 ? 24.809 0.616 -35.696 1.00 95.12 247 SER A CA 1
ATOM 1919 C C . SER A 1 247 ? 23.564 1.232 -36.350 1.00 95.12 247 SER A C 1
ATOM 1921 O O . SER A 1 247 ? 22.429 0.875 -36.029 1.00 95.12 247 SER A O 1
ATOM 1923 N N . LYS A 1 248 ? 23.762 2.119 -37.334 1.00 94.25 248 LYS A N 1
ATOM 1924 C CA . LYS A 1 248 ? 22.663 2.751 -38.089 1.00 94.25 248 LYS A CA 1
ATOM 1925 C C . LYS A 1 248 ? 21.720 1.725 -38.730 1.00 94.25 248 LYS A C 1
ATOM 1927 O O . LYS A 1 248 ? 20.505 1.896 -38.689 1.00 94.25 248 LYS A O 1
ATOM 1932 N N . ARG A 1 249 ? 22.274 0.651 -39.307 1.00 94.62 249 ARG A N 1
ATOM 1933 C CA . ARG A 1 249 ? 21.495 -0.432 -39.931 1.00 94.62 249 ARG A CA 1
ATOM 1934 C C . ARG A 1 249 ? 20.571 -1.109 -38.921 1.00 94.62 249 ARG A C 1
ATOM 1936 O O . ARG A 1 249 ? 19.420 -1.380 -39.252 1.00 94.62 249 ARG A O 1
ATOM 1943 N N . GLU A 1 250 ? 21.068 -1.362 -37.713 1.00 95.94 250 GLU A N 1
ATOM 1944 C CA . GLU A 1 250 ? 20.274 -2.010 -36.672 1.00 95.94 250 GLU A CA 1
ATOM 1945 C C . GLU A 1 250 ? 19.236 -1.053 -36.077 1.00 95.94 250 GLU A C 1
ATOM 1947 O O . GLU A 1 250 ? 18.077 -1.433 -35.943 1.00 95.94 250 GLU A O 1
ATOM 1952 N N . LEU A 1 251 ? 19.580 0.219 -35.840 1.00 95.19 251 LEU A N 1
ATOM 1953 C CA . LEU A 1 251 ? 18.608 1.224 -35.384 1.00 95.19 251 LEU A CA 1
ATOM 1954 C C . LEU A 1 251 ? 17.435 1.396 -36.354 1.00 95.19 251 LEU A C 1
ATOM 1956 O O . LEU A 1 251 ? 16.292 1.465 -35.914 1.00 95.19 251 LEU A O 1
ATOM 1960 N N . LEU A 1 252 ? 17.684 1.394 -37.669 1.00 95.75 252 LEU A N 1
ATOM 1961 C CA . LEU A 1 252 ? 16.618 1.436 -38.681 1.00 95.75 252 LEU A CA 1
ATOM 1962 C C . LEU A 1 252 ? 15.623 0.275 -38.536 1.00 95.75 252 LEU A C 1
ATOM 1964 O O . LEU A 1 252 ? 14.426 0.452 -38.770 1.00 95.75 252 LEU A O 1
ATOM 1968 N N . LYS A 1 253 ? 16.113 -0.916 -38.173 1.00 95.88 253 LYS A N 1
ATOM 1969 C CA . LYS A 1 253 ? 15.284 -2.102 -37.943 1.00 95.88 253 LYS A CA 1
ATOM 1970 C C . LYS A 1 253 ? 14.539 -1.992 -36.613 1.00 95.88 253 LYS A C 1
ATOM 1972 O O . LYS A 1 253 ? 13.322 -2.164 -36.612 1.00 95.88 253 LYS A O 1
ATOM 1977 N N . LEU A 1 254 ? 15.248 -1.677 -35.529 1.00 95.94 254 LEU A N 1
ATOM 1978 C CA . LEU A 1 254 ? 14.691 -1.595 -34.178 1.00 95.94 254 LEU A CA 1
ATOM 1979 C C . LEU A 1 254 ? 13.596 -0.533 -34.079 1.00 95.94 254 LEU A C 1
ATOM 1981 O O . LEU A 1 254 ? 12.499 -0.841 -33.629 1.00 95.94 254 LEU A O 1
ATOM 1985 N N . VAL A 1 255 ? 13.847 0.682 -34.572 1.00 95.50 255 VAL A N 1
ATOM 1986 C 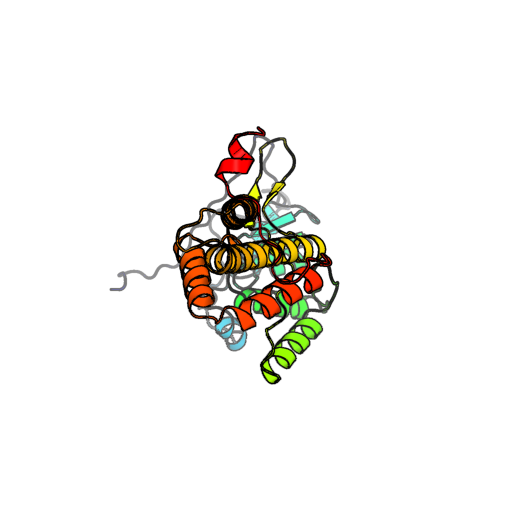CA . VAL A 1 255 ? 12.873 1.783 -34.523 1.00 95.50 255 VAL A CA 1
ATOM 1987 C C . VAL A 1 255 ? 11.617 1.449 -35.331 1.00 95.50 255 VAL A C 1
ATOM 1989 O O . VAL A 1 255 ? 10.503 1.642 -34.851 1.00 95.50 255 VAL A O 1
ATOM 1992 N N . HIS A 1 256 ? 11.770 0.881 -36.532 1.00 94.44 256 HIS A N 1
ATOM 1993 C CA . HIS A 1 256 ? 10.629 0.460 -37.350 1.00 94.44 256 HIS A CA 1
ATOM 1994 C C . HIS A 1 256 ? 9.801 -0.645 -36.675 1.00 94.44 256 HIS A C 1
ATOM 1996 O O . HIS A 1 256 ? 8.573 -0.574 -36.654 1.00 94.44 256 HIS A O 1
ATOM 2002 N N . GLN A 1 257 ? 10.464 -1.656 -36.104 1.00 95.38 257 GLN A N 1
ATOM 2003 C CA . GLN A 1 257 ? 9.791 -2.721 -35.358 1.00 95.38 257 GLN A CA 1
ATOM 2004 C C . GLN A 1 257 ? 9.069 -2.173 -34.126 1.00 95.38 257 GLN A C 1
ATOM 2006 O O . GLN A 1 257 ? 7.941 -2.578 -33.855 1.00 95.38 257 GLN A O 1
ATOM 2011 N N . ALA A 1 258 ? 9.683 -1.229 -33.416 1.00 94.81 258 ALA A N 1
ATOM 2012 C CA . ALA A 1 258 ? 9.118 -0.665 -32.203 1.00 94.81 258 ALA A CA 1
ATOM 2013 C C . ALA A 1 258 ? 7.878 0.203 -32.489 1.00 94.81 258 ALA A C 1
ATOM 2015 O O . ALA A 1 258 ? 6.870 0.048 -31.805 1.00 94.81 258 ALA A O 1
ATOM 2016 N N . TRP A 1 259 ? 7.889 1.026 -33.548 1.00 95.88 259 TRP A N 1
ATOM 2017 C CA . TRP A 1 259 ? 6.689 1.751 -33.993 1.00 95.88 259 TRP A CA 1
ATOM 2018 C C . TRP A 1 259 ? 5.549 0.806 -34.392 1.00 95.88 259 TRP A C 1
ATOM 2020 O O . TRP A 1 259 ? 4.409 1.004 -33.967 1.00 95.88 259 TRP A O 1
ATOM 2030 N N . ARG A 1 260 ? 5.852 -0.270 -35.131 1.00 94.25 260 ARG A N 1
ATOM 2031 C CA . ARG A 1 260 ? 4.849 -1.290 -35.475 1.00 94.25 260 ARG A CA 1
ATOM 2032 C C . ARG A 1 260 ? 4.278 -1.998 -34.252 1.00 94.25 260 ARG A C 1
ATOM 2034 O O . ARG A 1 260 ? 3.080 -2.260 -34.223 1.00 94.25 260 ARG A O 1
ATOM 2041 N N . ALA A 1 261 ? 5.104 -2.279 -33.246 1.00 92.38 261 ALA A N 1
ATOM 2042 C CA . ALA A 1 261 ? 4.667 -2.934 -32.015 1.00 92.38 261 ALA A CA 1
ATOM 2043 C C . ALA A 1 261 ? 3.641 -2.102 -31.224 1.00 92.38 261 ALA A C 1
ATOM 2045 O O . ALA A 1 261 ? 2.847 -2.672 -30.481 1.00 92.38 261 ALA A O 1
ATOM 2046 N N . VAL A 1 262 ? 3.621 -0.777 -31.408 1.00 91.50 262 VAL A N 1
ATOM 2047 C CA . VAL A 1 262 ? 2.608 0.126 -30.830 1.00 91.50 262 VAL A CA 1
ATOM 2048 C C . VAL A 1 262 ? 1.513 0.528 -31.829 1.00 91.50 262 VAL A C 1
ATOM 2050 O O . VAL A 1 262 ? 0.780 1.485 -31.595 1.00 91.50 262 VAL A O 1
ATOM 2053 N N . GLY A 1 263 ? 1.392 -0.193 -32.948 1.00 92.19 263 GLY A N 1
ATOM 2054 C CA . GLY A 1 263 ? 0.323 -0.006 -33.933 1.00 92.19 263 GLY A CA 1
ATOM 2055 C C . GLY A 1 263 ? 0.522 1.159 -34.908 1.00 92.19 263 GLY A C 1
ATOM 2056 O O . GLY A 1 263 ? -0.421 1.531 -35.601 1.00 92.19 263 GLY A O 1
ATOM 2057 N N . ILE A 1 264 ? 1.723 1.741 -34.993 1.00 91.75 264 ILE A N 1
ATOM 2058 C CA . ILE A 1 264 ? 2.018 2.856 -35.902 1.00 91.75 264 ILE A CA 1
ATOM 2059 C C . ILE A 1 264 ? 2.961 2.386 -37.011 1.00 91.75 264 ILE A C 1
ATOM 2061 O O . ILE A 1 264 ? 4.124 2.073 -36.769 1.00 91.75 264 ILE A O 1
ATOM 2065 N N . ASP A 1 265 ? 2.492 2.392 -38.259 1.00 92.19 265 ASP A N 1
ATOM 2066 C CA . ASP A 1 265 ? 3.336 2.036 -39.403 1.00 92.19 265 ASP A CA 1
ATOM 2067 C C . ASP A 1 265 ? 4.143 3.256 -39.874 1.00 92.19 265 ASP A C 1
ATOM 2069 O O . ASP A 1 265 ? 3.640 4.154 -40.553 1.00 92.19 265 ASP A O 1
ATOM 2073 N N . LYS A 1 266 ? 5.414 3.320 -39.463 1.00 90.88 266 LYS A N 1
ATOM 2074 C CA . LYS A 1 266 ? 6.388 4.302 -39.962 1.00 90.88 266 LYS A CA 1
ATOM 2075 C C . LYS A 1 266 ? 7.357 3.626 -40.933 1.00 90.88 266 LYS A C 1
ATOM 2077 O O . LYS A 1 266 ? 7.905 2.572 -40.590 1.00 90.88 266 LYS A O 1
ATOM 2082 N N . PRO A 1 267 ? 7.631 4.212 -42.116 1.00 90.75 267 PRO A N 1
ATOM 2083 C CA . PRO A 1 267 ? 8.611 3.646 -43.033 1.00 90.75 267 PRO A CA 1
ATOM 2084 C C . PRO A 1 267 ? 10.010 3.645 -42.401 1.00 90.75 267 PRO A C 1
ATOM 2086 O O . PRO A 1 267 ? 10.332 4.474 -41.547 1.00 90.75 267 PRO A O 1
ATOM 2089 N N . ARG A 1 268 ? 10.867 2.708 -42.818 1.00 89.56 268 ARG A N 1
ATOM 2090 C CA . ARG A 1 268 ? 12.262 2.674 -42.353 1.00 89.56 268 ARG A CA 1
ATOM 2091 C C . ARG A 1 268 ? 12.979 3.955 -42.771 1.00 89.56 268 ARG A C 1
ATOM 2093 O O . ARG A 1 268 ? 12.928 4.334 -43.935 1.00 89.56 268 ARG A O 1
ATOM 2100 N N . GLY A 1 269 ? 13.664 4.588 -41.823 1.00 85.94 269 GLY A N 1
ATOM 2101 C CA . GLY A 1 269 ? 14.349 5.862 -42.055 1.00 85.94 269 GLY A CA 1
ATOM 2102 C C . GLY A 1 269 ? 13.431 7.082 -42.016 1.00 85.94 269 GLY A C 1
ATOM 2103 O O . GLY A 1 269 ? 13.870 8.168 -42.375 1.00 85.94 269 GLY A O 1
ATOM 2104 N N . TRP A 1 270 ? 12.178 6.924 -41.576 1.00 91.38 270 TRP A N 1
ATOM 2105 C CA . TRP A 1 270 ? 11.345 8.058 -41.195 1.00 91.38 270 TRP A CA 1
ATOM 2106 C C . TRP A 1 270 ? 12.031 8.867 -40.087 1.00 91.38 270 TRP A C 1
ATOM 2108 O O . TRP A 1 270 ? 12.560 8.277 -39.142 1.00 91.38 270 TRP A O 1
ATOM 2118 N N . VAL A 1 271 ? 12.003 10.195 -40.213 1.00 88.12 271 VAL A N 1
ATOM 2119 C CA . VAL A 1 271 ? 12.615 11.137 -39.267 1.00 88.12 271 VAL A CA 1
ATOM 2120 C C . VAL A 1 271 ? 11.587 12.129 -38.743 1.00 88.12 271 VAL A C 1
ATOM 2122 O O . VAL A 1 271 ? 10.667 12.521 -39.470 1.00 88.12 271 VAL A O 1
ATOM 2125 N N . PHE A 1 272 ? 11.746 12.571 -37.495 1.00 87.12 272 PHE A N 1
ATOM 2126 C CA . PHE A 1 272 ? 10.990 13.725 -37.009 1.00 87.12 272 PHE A CA 1
ATOM 2127 C C . PHE A 1 272 ? 11.477 15.014 -37.678 1.00 87.12 272 PHE A C 1
ATOM 2129 O O . PHE A 1 272 ? 12.648 15.159 -38.029 1.00 87.12 272 PHE A O 1
ATOM 2136 N N . ALA A 1 273 ? 10.571 15.986 -37.817 1.00 76.19 273 ALA A N 1
ATOM 2137 C CA . ALA A 1 273 ? 10.943 17.308 -38.299 1.00 76.19 273 ALA A CA 1
ATOM 2138 C C . ALA A 1 273 ? 12.004 17.945 -37.370 1.00 76.19 273 ALA A C 1
ATOM 2140 O O . ALA A 1 273 ? 11.880 17.838 -36.140 1.00 76.19 273 ALA A O 1
ATOM 2141 N N . PRO A 1 274 ? 13.022 18.632 -37.924 1.00 69.94 274 PRO A N 1
ATOM 2142 C CA . PRO A 1 274 ? 13.961 19.418 -37.130 1.00 69.94 274 PRO A CA 1
ATOM 2143 C C . PRO A 1 274 ? 13.219 20.471 -36.299 1.00 69.94 274 PRO A C 1
ATOM 2145 O O . PRO A 1 274 ? 12.253 21.074 -36.778 1.00 69.94 274 PRO A O 1
ATOM 2148 N N . GLN A 1 275 ? 13.678 20.744 -35.074 1.00 61.62 275 GLN A N 1
ATOM 2149 C CA . GLN A 1 275 ? 13.013 21.711 -34.184 1.00 61.62 275 GLN A CA 1
ATOM 2150 C C . GLN A 1 275 ? 12.893 23.123 -34.787 1.00 61.62 275 GLN A C 1
ATOM 2152 O O . GLN A 1 275 ? 11.909 23.819 -34.537 1.00 61.62 275 GLN A O 1
ATOM 2157 N N . THR A 1 276 ? 13.829 23.514 -35.656 1.00 60.41 276 THR A N 1
ATOM 2158 C CA . THR A 1 276 ? 13.820 24.796 -36.384 1.00 60.41 276 THR A CA 1
ATOM 2159 C C . THR A 1 276 ? 12.620 24.961 -37.324 1.00 60.41 276 THR A C 1
ATOM 2161 O O . THR A 1 276 ? 12.208 26.083 -37.613 1.00 60.41 276 THR A O 1
ATOM 2164 N N . VAL A 1 277 ? 12.026 23.857 -37.789 1.00 58.06 277 VAL A N 1
ATOM 2165 C CA . VAL A 1 277 ? 10.820 23.855 -38.633 1.00 58.06 277 VAL A CA 1
ATOM 2166 C C . VAL A 1 277 ? 9.550 23.912 -37.779 1.00 58.06 277 VAL A C 1
ATOM 2168 O O . VAL A 1 277 ? 8.559 24.513 -38.190 1.00 58.06 277 VAL A O 1
ATOM 2171 N N . VAL A 1 278 ? 9.585 23.330 -36.577 1.00 51.59 278 VAL A N 1
ATOM 2172 C CA . VAL A 1 278 ? 8.451 23.296 -35.638 1.00 51.59 278 VAL A CA 1
ATOM 2173 C C . VAL A 1 278 ? 8.187 24.681 -35.033 1.00 51.59 278 VAL A C 1
ATOM 2175 O O . VAL A 1 278 ? 7.033 25.081 -34.932 1.00 51.59 278 VAL A O 1
ATOM 2178 N N . GLN A 1 279 ? 9.234 25.459 -34.730 1.00 48.81 279 GLN A N 1
ATOM 2179 C CA . GLN A 1 279 ? 9.101 26.826 -34.194 1.00 48.81 279 GLN A CA 1
ATOM 2180 C C . GLN A 1 279 ? 8.492 27.842 -35.177 1.00 48.81 279 GLN A C 1
ATOM 2182 O O . GLN A 1 279 ? 7.967 28.855 -34.739 1.00 48.81 279 GLN A O 1
ATOM 2187 N N . LYS A 1 280 ? 8.537 27.596 -36.495 1.00 45.19 280 LYS A N 1
ATOM 2188 C CA . LYS A 1 280 ? 7.948 28.493 -37.513 1.00 45.19 280 LYS A CA 1
ATOM 2189 C C . LYS A 1 280 ? 6.454 28.252 -37.773 1.00 45.19 280 LYS A C 1
ATOM 2191 O O . LYS A 1 280 ? 5.878 28.929 -38.620 1.00 45.19 280 LYS A O 1
ATOM 2196 N N . ARG A 1 281 ? 5.847 27.251 -37.128 1.00 44.91 281 ARG A N 1
ATOM 2197 C CA . ARG A 1 281 ? 4.449 26.832 -37.353 1.00 44.91 281 ARG A CA 1
ATOM 2198 C C . ARG A 1 281 ? 3.562 26.911 -36.101 1.00 44.91 281 ARG A C 1
ATOM 2200 O O . ARG A 1 281 ? 2.412 26.485 -36.176 1.00 44.91 281 ARG A O 1
ATOM 2207 N N . LEU A 1 282 ? 4.092 27.428 -34.994 1.00 40.25 282 LEU A N 1
ATOM 2208 C CA . LEU A 1 282 ? 3.350 27.827 -33.793 1.00 40.25 282 LEU A CA 1
ATOM 2209 C C . LEU A 1 282 ? 3.260 29.353 -33.763 1.00 40.25 282 LEU A C 1
ATOM 2211 O O . LEU A 1 282 ? 2.208 29.850 -33.314 1.00 40.25 282 LEU A O 1
#

Radius of gyration: 28.95 Å; chains: 1; bounding box: 53×51×81 Å

pLDDT: mean 83.7, std 14.42, range [39.94, 97.0]

InterPro domains:
  IPR002295 N4/N6-methyltransferase, Type III restriction-modification enzyme EcoPI Mod subunit-like [PR00506] (58-80)
  IPR002295 N4/N6-methyltransferase, Type III restriction-modification enzyme EcoPI Mod subunit-like [PR00506] (81-95)
  IPR002941 DNA methylase N-4/N-6 [PF01555] (31-115)
  IPR029063 S-adenosyl-L-methionine-dependent methyltransferase superfamily [G3DSA:3.40.50.150] (1-135)
  IPR029063 S-adenosyl-L-methionine-dependent methyltransferase superfamily [SSF53335] (4-130)